Protein AF-A0A2N6BDP3-F1 (afdb_monomer_lite)

Foldseek 3Di:
DPDVVVVVVVVVLLVVLLVVLVVLLVVLLVCVVVVVPVVSLVSNVVSCVSPVVCLLVQLVSLQVSLLVCLVVVNNVVSLVSNVVSCVSPVVCLCVSLVSLLVSLLPDPPLVVSQVSLLSSCVRNNLVVSLVSVQVSVCVVQNFFDKDKDADFDKDWDDWAEAQKWKFKFKSADFDDDDDQDDDDDRRGSDDGDTDGDYDDIDTDIGGDDDHIMIMTMDIGHHD

pLDDT: mean 83.7, std 15.3, range [38.41, 98.69]

Sequence (223 aa):
MSTRIYLALLLILCAAAALCGGNLFDEAGALLKSGRYMEAGELFDEAIKVAPALNDKVAQMYMTAAREKFGEGRAELAVSLLSSAVFYDPDLSGEAGDLLLDASSKVEDETLRGRIIHRAVKWAGRDRVAKASVAWYEGRWGAAQRVTLEKQGWVALGQVGEGDVLRYISSADVKEQNGEYVRLLPESVEIPLQLSFSGDKTQLRFHIHKEPVTLYVWIFPAK

Secondary structure (DSSP, 8-state):
--SHHHHHHHHHHHHHHHHHHHHHHHHHHHHHHTT-HHHHHHHHHHHHHH-GGGHHHHHHHHHHHHHHHHHTT-HHHHHHHHHHHHHH-GGGHHHHHHHHHHHHHT---HHHHHHHHHHHHHHH-HHHHHHHHHHHHHHHH---EEEEE-SSEEEEEEEE-TT-EEEEEESS-----SSSS----TT-S-----EEP-SS-EEEEEEESSS-EEEEEEEE---

Structure (mmCIF, N/CA/C/O backbone):
data_AF-A0A2N6BDP3-F1
#
_entry.id   AF-A0A2N6BDP3-F1
#
loop_
_atom_site.group_PDB
_atom_site.id
_atom_site.type_symbol
_atom_site.label_atom_id
_atom_site.label_alt_id
_atom_site.label_comp_id
_atom_site.label_asym_id
_atom_site.label_entity_id
_atom_site.label_seq_id
_atom_site.pdbx_PDB_ins_code
_atom_site.Cartn_x
_atom_site.Cartn_y
_atom_site.Cartn_z
_atom_site.occupancy
_atom_site.B_iso_or_equiv
_atom_site.auth_seq_id
_atom_site.auth_comp_id
_atom_site.auth_asym_id
_atom_site.auth_atom_id
_atom_site.pdbx_PDB_model_num
ATOM 1 N N . MET A 1 1 ? 14.839 6.582 -57.258 1.00 59.88 1 MET A N 1
ATOM 2 C CA . MET A 1 1 ? 15.686 6.167 -56.118 1.00 59.88 1 MET A CA 1
ATOM 3 C C . MET A 1 1 ? 15.164 6.881 -54.875 1.00 59.88 1 MET A C 1
ATOM 5 O O . MET A 1 1 ? 15.601 7.991 -54.642 1.00 59.88 1 MET A O 1
ATOM 9 N N . SER A 1 2 ? 14.112 6.391 -54.191 1.00 66.94 2 SER A N 1
ATOM 10 C CA . SER A 1 2 ? 13.409 7.318 -53.268 1.00 66.94 2 SER A CA 1
ATOM 11 C C . SER A 1 2 ? 12.561 6.767 -52.115 1.00 66.94 2 SER A C 1
ATOM 13 O O . SER A 1 2 ? 12.107 7.565 -51.311 1.00 66.94 2 SER A O 1
ATOM 15 N N . THR A 1 3 ? 12.332 5.464 -51.959 1.00 73.62 3 THR A N 1
ATOM 16 C CA . THR A 1 3 ? 11.515 4.965 -50.820 1.00 73.62 3 THR A CA 1
ATOM 17 C C . THR A 1 3 ? 12.137 3.753 -50.154 1.00 73.62 3 THR A C 1
ATOM 19 O O . THR A 1 3 ? 12.246 3.712 -48.936 1.00 73.62 3 THR A O 1
ATOM 22 N N . ARG A 1 4 ? 12.663 2.809 -50.941 1.00 77.06 4 ARG A N 1
ATOM 23 C CA . ARG A 1 4 ? 13.343 1.614 -50.411 1.00 77.06 4 ARG A CA 1
ATOM 24 C C . ARG A 1 4 ? 14.619 1.931 -49.620 1.00 77.06 4 ARG A C 1
ATOM 26 O O . ARG A 1 4 ? 14.889 1.260 -48.635 1.00 77.06 4 ARG A O 1
ATOM 33 N N . ILE A 1 5 ? 15.365 2.968 -50.013 1.00 80.12 5 ILE A N 1
ATOM 34 C CA . ILE A 1 5 ? 16.584 3.400 -49.302 1.00 80.12 5 ILE A CA 1
ATOM 35 C C . ILE A 1 5 ? 16.230 4.063 -47.963 1.00 80.12 5 ILE A C 1
ATOM 37 O O . ILE A 1 5 ? 16.863 3.763 -46.959 1.00 80.12 5 ILE A O 1
ATOM 41 N N . TYR A 1 6 ? 15.181 4.893 -47.921 1.00 79.94 6 TYR A N 1
ATOM 42 C CA . TYR A 1 6 ? 14.707 5.499 -46.673 1.00 79.94 6 TYR A CA 1
ATOM 43 C C . TYR A 1 6 ? 14.146 4.457 -45.706 1.00 79.94 6 TYR A C 1
ATOM 45 O O . TYR A 1 6 ? 14.450 4.516 -44.523 1.00 79.94 6 TYR A O 1
ATOM 53 N N . LEU A 1 7 ? 13.399 3.467 -46.205 1.00 77.19 7 LEU A N 1
ATOM 54 C CA . LEU A 1 7 ? 12.916 2.347 -45.393 1.00 77.19 7 LEU A CA 1
ATOM 55 C C . LEU A 1 7 ? 14.071 1.511 -44.829 1.00 77.19 7 LEU A C 1
ATOM 57 O O . LEU A 1 7 ? 14.059 1.181 -43.649 1.00 77.19 7 LEU A O 1
ATOM 61 N N . ALA A 1 8 ? 15.088 1.212 -45.641 1.00 76.75 8 ALA A N 1
ATOM 62 C CA . ALA A 1 8 ? 16.267 0.485 -45.179 1.00 76.75 8 ALA A CA 1
ATOM 63 C C . ALA A 1 8 ? 17.062 1.278 -44.125 1.00 76.75 8 ALA A C 1
ATOM 65 O O . ALA A 1 8 ? 17.435 0.718 -43.100 1.00 76.75 8 ALA A O 1
ATOM 66 N N . LEU A 1 9 ? 17.275 2.582 -44.335 1.00 76.25 9 LEU A N 1
ATOM 67 C CA . LEU A 1 9 ? 17.952 3.448 -43.363 1.00 76.25 9 LEU A CA 1
ATOM 68 C C . LEU A 1 9 ? 17.155 3.589 -42.060 1.00 76.25 9 LEU A C 1
ATOM 70 O O . LEU A 1 9 ? 17.743 3.492 -40.987 1.00 76.25 9 LEU A O 1
ATOM 74 N N . LEU A 1 10 ? 15.831 3.754 -42.142 1.00 79.75 10 LEU A N 1
ATOM 75 C CA . LEU A 1 10 ? 14.947 3.808 -40.975 1.00 79.75 10 LEU A CA 1
ATOM 76 C C . LEU A 1 10 ? 15.023 2.506 -40.165 1.00 79.75 10 LEU A C 1
ATOM 78 O O . LEU A 1 10 ? 15.167 2.552 -38.949 1.00 79.75 10 LEU A O 1
ATOM 82 N N . LEU A 1 11 ? 14.996 1.348 -40.834 1.00 73.38 11 LEU A N 1
ATOM 83 C CA . LEU A 1 11 ? 15.116 0.043 -40.179 1.00 73.38 11 LEU A CA 1
ATOM 84 C C . LEU A 1 11 ? 16.475 -0.139 -39.487 1.00 73.38 11 LEU A C 1
ATOM 86 O O . LEU A 1 11 ? 16.519 -0.639 -38.365 1.00 73.38 11 LEU A O 1
ATOM 90 N N . ILE A 1 12 ? 17.573 0.299 -40.114 1.00 73.69 12 ILE A N 1
ATOM 91 C CA . ILE A 1 12 ? 18.918 0.240 -39.516 1.00 73.69 12 ILE A CA 1
ATOM 92 C C . ILE A 1 12 ? 19.016 1.162 -38.291 1.00 73.69 12 ILE A C 1
ATOM 94 O O . ILE A 1 12 ? 19.543 0.749 -37.259 1.00 73.69 12 ILE A O 1
ATOM 98 N N . LEU A 1 13 ? 18.473 2.382 -38.369 1.00 68.62 13 LEU A N 1
ATOM 99 C CA . LEU A 1 13 ? 18.429 3.326 -37.245 1.00 68.62 13 LEU A CA 1
ATOM 100 C C . LEU A 1 13 ? 17.593 2.787 -36.075 1.00 68.62 13 LEU A C 1
ATOM 102 O O . LEU A 1 13 ? 18.042 2.846 -34.932 1.00 68.62 13 LEU A O 1
ATOM 106 N N . CYS A 1 14 ? 16.426 2.194 -36.349 1.00 66.94 14 CYS A N 1
ATOM 107 C CA . CYS A 1 14 ? 15.609 1.537 -35.327 1.00 66.94 14 CYS A CA 1
ATOM 108 C C . CYS A 1 14 ? 16.342 0.359 -34.667 1.00 66.94 14 CYS A C 1
ATOM 110 O O . CYS A 1 14 ? 16.282 0.211 -33.448 1.00 66.94 14 CYS A O 1
ATOM 112 N N . ALA A 1 15 ? 17.061 -0.457 -35.445 1.00 67.38 15 ALA A N 1
ATOM 113 C CA . ALA A 1 15 ? 17.825 -1.585 -34.915 1.00 67.38 15 ALA A CA 1
ATOM 114 C C . ALA A 1 15 ? 19.002 -1.134 -34.032 1.00 67.38 15 ALA A C 1
ATOM 116 O O . ALA A 1 15 ? 19.224 -1.710 -32.969 1.00 67.38 15 ALA A O 1
ATOM 117 N N . ALA A 1 16 ? 19.728 -0.084 -34.431 1.00 67.25 16 ALA A N 1
ATOM 118 C CA . ALA A 1 16 ? 20.839 0.461 -33.650 1.00 67.25 16 ALA A CA 1
ATOM 119 C C . ALA A 1 16 ? 20.372 1.076 -32.319 1.00 67.25 16 ALA A C 1
ATOM 121 O O . ALA A 1 16 ? 20.995 0.842 -31.282 1.00 67.25 16 ALA A O 1
ATOM 122 N N . ALA A 1 17 ? 19.252 1.808 -32.327 1.00 69.38 17 ALA A N 1
ATOM 123 C CA . ALA A 1 17 ? 18.651 2.353 -31.110 1.00 69.38 17 ALA A CA 1
ATOM 124 C C . ALA A 1 17 ? 18.185 1.237 -30.157 1.00 69.38 17 ALA A C 1
ATOM 126 O O . ALA A 1 17 ? 18.487 1.277 -28.965 1.00 69.38 17 ALA A O 1
ATOM 127 N N . ALA A 1 18 ? 17.536 0.194 -30.686 1.00 71.19 18 ALA A N 1
ATOM 128 C CA . ALA A 1 18 ? 17.104 -0.952 -29.889 1.00 71.19 18 ALA A CA 1
ATOM 129 C C . ALA A 1 18 ? 18.281 -1.695 -29.228 1.00 71.19 18 ALA A C 1
ATOM 131 O O . ALA A 1 18 ? 18.177 -2.092 -28.069 1.00 71.19 18 ALA A O 1
ATOM 132 N N . LEU A 1 19 ? 19.408 -1.850 -29.933 1.00 76.81 19 LEU A N 1
ATOM 133 C CA . LEU A 1 19 ? 20.596 -2.524 -29.401 1.00 76.81 19 LEU A CA 1
ATOM 134 C C . LEU A 1 19 ? 21.272 -1.712 -28.283 1.00 76.81 19 LEU A C 1
ATOM 136 O O . LEU A 1 19 ? 21.662 -2.269 -27.261 1.00 76.81 19 LEU A O 1
ATOM 140 N N . CYS A 1 20 ? 21.381 -0.391 -28.464 1.00 79.94 20 CYS A N 1
ATOM 141 C CA . CYS A 1 20 ? 21.958 0.509 -27.464 1.00 79.94 20 CYS A CA 1
ATOM 142 C C . CYS A 1 20 ? 21.106 0.549 -26.184 1.00 79.94 20 CYS A C 1
ATOM 144 O O . CYS A 1 20 ? 21.631 0.368 -25.087 1.00 79.94 20 CYS A O 1
ATOM 146 N N . GLY A 1 21 ? 19.782 0.693 -26.328 1.00 85.19 21 GLY A N 1
ATOM 147 C CA . GLY A 1 21 ? 18.854 0.663 -25.195 1.00 85.19 21 GLY A CA 1
ATOM 148 C C . GLY A 1 21 ? 18.865 -0.676 -24.448 1.00 85.19 21 GLY A C 1
ATOM 149 O O . GLY A 1 21 ? 18.793 -0.688 -23.223 1.00 85.19 21 GLY A O 1
ATOM 150 N N . GLY A 1 22 ? 19.015 -1.797 -25.164 1.00 88.69 22 GLY A N 1
ATOM 151 C CA . GLY A 1 22 ? 19.119 -3.129 -24.558 1.00 88.69 22 GLY A CA 1
ATOM 152 C C . GLY A 1 22 ? 20.323 -3.280 -23.624 1.00 88.69 22 GLY A C 1
ATOM 153 O O . GLY A 1 22 ? 20.162 -3.743 -22.500 1.00 88.69 22 GLY A O 1
ATOM 154 N N . ASN A 1 23 ? 21.507 -2.820 -24.041 1.00 93.62 23 ASN A N 1
ATOM 155 C CA . ASN A 1 23 ? 22.711 -2.906 -23.206 1.00 93.62 23 ASN A CA 1
ATOM 156 C C . ASN A 1 23 ? 22.593 -2.068 -21.921 1.00 93.62 23 ASN A C 1
ATOM 158 O O . ASN A 1 23 ? 22.931 -2.555 -20.844 1.00 93.62 23 ASN A O 1
ATOM 162 N N . LEU A 1 24 ? 22.084 -0.833 -22.029 1.00 95.88 24 LEU A N 1
ATOM 163 C CA . LEU A 1 24 ? 21.859 0.042 -20.870 1.00 95.88 24 LEU A CA 1
ATOM 164 C C . LEU A 1 24 ? 20.859 -0.580 -19.885 1.00 95.88 24 LEU A C 1
ATOM 166 O O . LEU A 1 24 ? 21.061 -0.535 -18.675 1.00 95.88 24 LEU A O 1
ATOM 170 N N . PHE A 1 25 ? 19.799 -1.204 -20.406 1.00 96.88 25 PHE A N 1
ATOM 171 C CA . PHE A 1 25 ? 18.799 -1.900 -19.601 1.00 96.88 25 PHE A CA 1
ATOM 172 C C . PHE A 1 25 ? 19.384 -3.089 -18.830 1.00 96.88 25 PHE A C 1
ATOM 174 O O . PHE A 1 25 ? 19.106 -3.247 -17.640 1.00 96.88 25 PHE A O 1
ATOM 181 N N . ASP A 1 26 ? 20.208 -3.909 -19.481 1.00 97.19 26 ASP A N 1
ATOM 182 C CA . ASP A 1 26 ? 20.833 -5.065 -18.836 1.00 97.19 26 ASP A CA 1
ATOM 183 C C . ASP A 1 26 ? 21.813 -4.632 -17.729 1.00 97.19 26 ASP A C 1
ATOM 185 O O . ASP A 1 26 ? 21.821 -5.217 -16.638 1.00 97.19 26 ASP A O 1
ATOM 189 N N . GLU A 1 27 ? 22.590 -3.570 -17.965 1.00 97.50 27 GLU A N 1
ATOM 190 C CA . GLU A 1 27 ? 23.493 -2.985 -16.966 1.00 97.50 27 GLU A CA 1
ATOM 191 C C . GLU A 1 27 ? 22.724 -2.406 -15.770 1.00 97.50 27 GLU A C 1
ATOM 193 O O . GLU A 1 27 ? 23.019 -2.742 -14.617 1.00 97.50 27 GLU A O 1
ATOM 198 N N . ALA A 1 28 ? 21.678 -1.617 -16.028 1.00 97.38 28 ALA A N 1
ATOM 199 C CA . ALA A 1 28 ? 20.783 -1.094 -14.999 1.00 97.38 28 ALA A CA 1
ATOM 200 C C . ALA A 1 28 ? 20.169 -2.222 -14.155 1.00 97.38 28 ALA A C 1
ATOM 202 O O . ALA A 1 28 ? 20.119 -2.150 -12.923 1.00 97.38 28 ALA A O 1
ATOM 203 N N . GLY A 1 29 ? 19.776 -3.322 -14.800 1.00 97.69 29 GLY A N 1
ATOM 204 C CA . GLY A 1 29 ? 19.271 -4.512 -14.134 1.00 97.69 29 GLY A CA 1
ATOM 205 C C . GLY A 1 29 ? 20.277 -5.171 -13.187 1.00 97.69 29 GLY A C 1
ATOM 206 O O . GLY A 1 29 ? 19.902 -5.627 -12.101 1.00 97.69 29 GLY A O 1
ATOM 207 N N . ALA A 1 30 ? 21.558 -5.205 -13.554 1.00 97.94 30 ALA A N 1
ATOM 208 C CA . ALA A 1 30 ? 22.625 -5.702 -12.687 1.00 97.94 30 ALA A CA 1
ATOM 209 C C . ALA A 1 30 ? 22.871 -4.767 -11.487 1.00 97.94 30 ALA A C 1
ATOM 211 O O . ALA A 1 30 ? 23.029 -5.232 -10.351 1.00 97.94 30 ALA A O 1
ATOM 212 N N . LEU A 1 31 ? 22.835 -3.449 -11.705 1.00 98.12 31 LEU A N 1
ATOM 213 C CA . LEU A 1 31 ? 22.921 -2.454 -10.632 1.00 98.12 31 LEU A CA 1
ATOM 214 C C . LEU A 1 31 ? 21.755 -2.584 -9.647 1.00 98.12 31 LEU A C 1
ATOM 216 O O . LEU A 1 31 ? 21.978 -2.608 -8.435 1.00 98.12 31 LEU A O 1
ATOM 220 N N . LEU A 1 32 ? 20.532 -2.771 -10.150 1.00 98.06 32 LEU A N 1
ATOM 221 C CA . LEU A 1 32 ? 19.342 -2.972 -9.326 1.00 98.06 32 LEU A CA 1
ATOM 222 C C . LEU A 1 32 ? 19.510 -4.180 -8.393 1.00 98.06 32 LEU A C 1
ATOM 224 O O . LEU A 1 32 ? 19.312 -4.065 -7.182 1.00 98.06 32 LEU A O 1
ATOM 228 N N . LYS A 1 33 ? 19.949 -5.321 -8.937 1.00 96.31 33 LYS A N 1
ATOM 229 C CA . LYS A 1 33 ? 20.176 -6.561 -8.174 1.00 96.31 33 LYS A CA 1
ATOM 230 C C . LYS A 1 33 ? 21.299 -6.438 -7.144 1.00 96.31 33 LYS A C 1
ATOM 232 O O . LYS A 1 33 ? 21.222 -7.049 -6.082 1.00 96.31 33 LYS A O 1
ATOM 237 N N . SER A 1 34 ? 22.324 -5.635 -7.431 1.00 96.56 34 SER A N 1
ATOM 238 C CA . SER A 1 34 ? 23.418 -5.353 -6.488 1.00 96.56 34 SER A CA 1
ATOM 239 C C . SER A 1 34 ? 23.071 -4.288 -5.436 1.00 96.56 34 SER A C 1
ATOM 241 O O . SER A 1 34 ? 23.874 -4.016 -4.546 1.00 96.56 34 SER A O 1
ATOM 243 N N . GLY A 1 35 ? 21.868 -3.708 -5.494 1.00 96.12 35 GLY A N 1
ATOM 244 C CA . GLY A 1 35 ? 21.380 -2.725 -4.527 1.00 96.12 35 GLY A CA 1
ATOM 245 C C . GLY A 1 35 ? 21.807 -1.283 -4.805 1.00 96.12 35 GLY A C 1
ATOM 246 O O . GLY A 1 35 ? 21.594 -0.411 -3.961 1.00 96.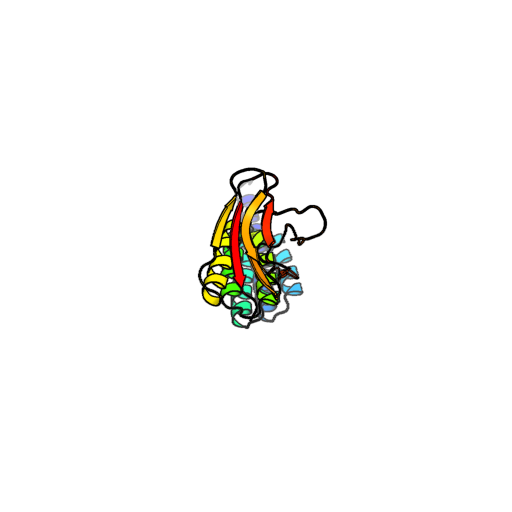12 35 GLY A O 1
ATOM 247 N N . ARG A 1 36 ? 22.379 -1.005 -5.981 1.00 97.81 36 ARG A N 1
ATOM 248 C CA . ARG A 1 36 ? 22.759 0.342 -6.438 1.00 97.81 36 ARG A CA 1
ATOM 249 C C . ARG A 1 36 ? 21.559 1.032 -7.097 1.00 97.81 36 ARG A C 1
ATOM 251 O O . ARG A 1 36 ? 21.561 1.309 -8.289 1.00 97.81 36 ARG A O 1
ATOM 258 N N . TYR A 1 37 ? 20.502 1.267 -6.314 1.00 96.75 37 TYR A N 1
ATOM 259 C CA . TYR A 1 37 ? 19.176 1.659 -6.825 1.00 96.75 37 TYR A CA 1
ATOM 260 C C . TYR A 1 37 ? 19.139 3.002 -7.564 1.00 96.75 37 TYR A C 1
ATOM 262 O O . TYR A 1 37 ? 18.406 3.121 -8.541 1.00 96.75 37 TYR A O 1
ATOM 270 N N . MET A 1 38 ? 19.910 3.994 -7.104 1.00 96.88 38 MET A N 1
ATOM 271 C CA . MET A 1 38 ? 19.973 5.315 -7.744 1.00 96.88 38 MET A CA 1
ATOM 272 C C . MET A 1 38 ? 20.586 5.218 -9.141 1.00 96.88 38 MET A C 1
ATOM 274 O O . MET A 1 38 ? 19.971 5.634 -10.114 1.00 96.88 38 MET A O 1
ATOM 278 N N . GLU A 1 39 ? 21.753 4.583 -9.236 1.00 97.62 39 GLU A N 1
ATOM 279 C CA . GLU A 1 39 ? 22.469 4.403 -10.503 1.00 97.62 39 GLU A CA 1
ATOM 280 C C . GLU A 1 39 ? 21.690 3.513 -11.478 1.00 97.62 39 GLU A C 1
ATOM 282 O O . GLU A 1 39 ? 21.657 3.774 -12.677 1.00 97.62 39 GLU A O 1
ATOM 287 N N . ALA A 1 40 ? 21.003 2.486 -10.962 1.00 98.19 40 ALA A N 1
ATOM 288 C CA . ALA A 1 40 ? 20.087 1.683 -11.763 1.00 98.19 40 ALA A CA 1
ATOM 289 C C . ALA A 1 40 ? 18.968 2.541 -12.376 1.00 98.19 40 ALA A C 1
ATOM 291 O O . ALA A 1 40 ? 18.675 2.391 -13.557 1.00 98.19 40 ALA A O 1
ATOM 292 N N . GLY A 1 41 ? 18.370 3.450 -11.597 1.00 97.81 41 GLY A N 1
ATOM 293 C CA . GLY A 1 41 ? 17.327 4.359 -12.080 1.00 97.81 41 GLY A CA 1
ATOM 294 C C . GLY A 1 41 ? 17.825 5.297 -13.179 1.00 97.81 41 GLY A C 1
ATOM 295 O O . GLY A 1 41 ? 17.175 5.426 -14.212 1.00 97.81 41 GLY A O 1
ATOM 296 N N . GLU A 1 42 ? 19.012 5.882 -13.003 1.00 97.81 42 GLU A N 1
ATOM 297 C CA . GLU A 1 42 ? 19.634 6.751 -14.011 1.00 97.81 42 GLU A CA 1
ATOM 298 C C . GLU A 1 42 ? 19.869 6.009 -15.337 1.00 97.81 42 GLU A C 1
ATOM 300 O O . GLU A 1 42 ? 19.481 6.503 -16.398 1.00 97.81 42 GLU A O 1
ATOM 305 N N . LEU A 1 43 ? 20.423 4.791 -15.289 1.00 97.56 43 LEU A N 1
ATOM 306 C CA . LEU A 1 43 ? 20.630 3.985 -16.497 1.00 97.56 43 LEU A CA 1
ATOM 307 C C . LEU A 1 43 ? 19.319 3.490 -17.116 1.00 97.56 43 LEU A C 1
ATOM 309 O O . LEU A 1 43 ? 19.220 3.420 -18.341 1.00 97.56 43 LEU A O 1
ATOM 313 N N . PHE A 1 44 ? 18.297 3.174 -16.316 1.00 98.12 44 PHE A N 1
ATOM 314 C CA . PHE A 1 44 ? 16.975 2.851 -16.851 1.00 98.12 44 PHE A CA 1
ATOM 315 C C . PHE A 1 44 ? 16.361 4.040 -17.592 1.00 98.12 44 PHE A C 1
ATOM 317 O O . PHE A 1 44 ? 15.843 3.859 -18.695 1.00 98.12 44 PHE A O 1
ATOM 324 N N . ASP A 1 45 ? 16.468 5.253 -17.050 1.00 97.81 45 ASP A N 1
ATOM 325 C CA . ASP A 1 45 ? 15.995 6.466 -17.719 1.00 97.81 45 ASP A CA 1
ATOM 326 C C . ASP A 1 45 ? 16.733 6.698 -19.046 1.00 97.81 45 ASP A C 1
ATOM 328 O O . ASP A 1 45 ? 16.120 7.075 -20.048 1.00 97.81 45 ASP A O 1
ATOM 332 N N . GLU A 1 46 ? 18.044 6.455 -19.093 1.00 96.69 46 GLU A N 1
ATOM 333 C CA . GLU A 1 46 ? 18.823 6.513 -20.334 1.00 96.69 46 GLU A CA 1
ATOM 334 C C . GLU A 1 46 ? 18.414 5.432 -21.339 1.00 96.69 46 GLU A C 1
ATOM 336 O O . GLU A 1 46 ? 18.211 5.737 -22.519 1.00 96.69 46 GLU A O 1
ATOM 341 N N . ALA A 1 47 ? 18.209 4.195 -20.884 1.00 95.31 47 ALA A N 1
ATOM 342 C CA . ALA A 1 47 ? 17.730 3.102 -21.721 1.00 95.31 47 ALA A CA 1
ATOM 343 C C . ALA A 1 47 ? 16.363 3.433 -22.344 1.00 95.31 47 ALA A C 1
ATOM 345 O O . ALA A 1 47 ? 16.172 3.253 -23.549 1.00 95.31 47 ALA A O 1
ATOM 346 N N . ILE A 1 48 ? 15.434 3.981 -21.554 1.00 96.06 48 ILE A N 1
ATOM 347 C CA . ILE A 1 48 ? 14.087 4.369 -21.996 1.00 96.06 48 ILE A CA 1
ATOM 348 C C . ILE A 1 48 ? 14.140 5.535 -22.990 1.00 96.06 48 ILE A C 1
ATOM 350 O O . ILE A 1 48 ? 13.392 5.524 -23.968 1.00 96.06 48 ILE A O 1
ATOM 354 N N . LYS A 1 49 ? 15.040 6.514 -22.814 1.00 94.69 49 LYS A N 1
ATOM 355 C CA . LYS A 1 49 ? 15.211 7.617 -23.785 1.00 94.69 49 LYS A CA 1
ATOM 356 C C . LYS A 1 49 ? 15.541 7.104 -25.188 1.00 94.69 49 LYS A C 1
ATOM 358 O O . LYS A 1 49 ? 15.076 7.682 -26.168 1.00 94.69 49 LYS A O 1
ATOM 363 N N . VAL A 1 50 ? 16.343 6.043 -25.288 1.00 93.62 50 VAL A N 1
ATOM 364 C CA . VAL A 1 50 ? 16.759 5.460 -26.574 1.00 93.62 50 VAL A CA 1
ATOM 365 C C . VAL A 1 50 ? 15.759 4.410 -27.072 1.00 93.62 50 VAL A C 1
ATOM 367 O O . VAL A 1 50 ? 15.522 4.303 -28.276 1.00 93.62 50 VAL A O 1
ATOM 370 N N . ALA A 1 51 ? 15.142 3.658 -26.161 1.00 92.88 51 ALA A N 1
ATOM 371 C CA . ALA A 1 51 ? 14.172 2.613 -26.463 1.00 92.88 51 ALA A CA 1
ATOM 372 C C . ALA A 1 51 ? 12.959 2.684 -25.508 1.00 92.88 51 ALA A C 1
ATOM 374 O O . ALA A 1 51 ? 12.875 1.913 -24.550 1.00 92.88 51 ALA A O 1
ATOM 375 N N . PRO A 1 52 ? 11.961 3.546 -25.796 1.00 92.81 52 PRO A N 1
ATOM 376 C CA . PRO A 1 52 ? 10.814 3.769 -24.905 1.00 92.81 52 PRO A CA 1
ATOM 377 C C . PRO A 1 52 ? 9.981 2.520 -24.594 1.00 92.81 52 PRO A C 1
ATOM 379 O O . PRO A 1 52 ? 9.375 2.426 -23.534 1.00 92.81 52 PRO A O 1
ATOM 382 N N . ALA A 1 53 ? 9.994 1.522 -25.484 1.00 92.62 53 ALA A N 1
ATOM 383 C CA . ALA A 1 53 ? 9.320 0.237 -25.278 1.00 92.62 53 ALA A CA 1
ATOM 384 C C . ALA A 1 53 ? 9.889 -0.592 -24.103 1.00 92.62 53 ALA A C 1
ATOM 386 O O . ALA A 1 53 ? 9.360 -1.656 -23.786 1.00 92.62 53 ALA A O 1
ATOM 387 N N . LEU A 1 54 ? 10.985 -0.151 -23.479 1.00 94.25 54 LEU A N 1
ATOM 388 C CA . LEU A 1 54 ? 11.555 -0.780 -22.287 1.00 94.25 54 LEU A CA 1
ATOM 389 C C . LEU A 1 54 ? 10.855 -0.363 -20.991 1.00 94.25 54 LEU A C 1
ATOM 391 O O . LEU A 1 54 ? 11.056 -1.029 -19.980 1.00 94.25 54 LEU A O 1
ATOM 395 N N . ASN A 1 55 ? 10.035 0.686 -21.014 1.00 95.75 55 ASN A N 1
ATOM 396 C CA . ASN A 1 55 ? 9.398 1.265 -19.835 1.00 95.75 55 ASN A CA 1
ATOM 397 C C . ASN A 1 55 ? 8.667 0.220 -18.964 1.00 95.75 55 ASN A C 1
ATOM 399 O O . ASN A 1 55 ? 8.975 0.070 -17.783 1.00 95.75 55 ASN A O 1
ATOM 403 N N . ASP A 1 56 ? 7.808 -0.601 -19.570 1.00 96.31 56 ASP A N 1
ATOM 404 C CA . ASP A 1 56 ? 7.055 -1.641 -18.855 1.00 96.31 56 ASP A CA 1
ATOM 405 C C . ASP A 1 56 ? 7.988 -2.716 -18.273 1.00 96.31 56 ASP A C 1
ATOM 407 O O . ASP A 1 56 ? 7.779 -3.226 -17.172 1.00 96.31 56 ASP A O 1
ATOM 411 N N . LYS A 1 57 ? 9.079 -3.044 -18.979 1.00 97.31 57 LYS A N 1
ATOM 412 C CA . LYS A 1 57 ? 10.077 -4.003 -18.481 1.00 97.31 57 LYS A CA 1
ATOM 413 C C . LYS A 1 57 ? 10.806 -3.457 -17.260 1.00 97.31 57 LYS A C 1
ATOM 415 O O . LYS A 1 57 ? 11.021 -4.206 -16.310 1.00 97.31 57 LYS A O 1
ATOM 420 N N . VAL A 1 58 ? 11.165 -2.172 -17.267 1.00 98.12 58 VAL A N 1
ATOM 421 C CA . VAL A 1 58 ? 11.779 -1.497 -16.115 1.00 98.12 58 VAL A CA 1
ATOM 422 C C . VAL A 1 58 ? 10.836 -1.554 -14.917 1.00 98.12 58 VAL A C 1
ATOM 424 O O . VAL A 1 58 ? 11.246 -1.967 -13.829 1.00 98.12 58 VAL A O 1
ATOM 427 N N . ALA A 1 59 ? 9.556 -1.237 -15.121 1.00 98.25 59 ALA A N 1
ATOM 428 C CA . ALA A 1 59 ? 8.547 -1.309 -14.072 1.00 98.25 59 ALA A CA 1
ATOM 429 C C . ALA A 1 59 ? 8.454 -2.717 -13.451 1.00 98.25 59 ALA A C 1
ATOM 431 O O . ALA A 1 59 ? 8.506 -2.874 -12.228 1.00 98.25 59 ALA A O 1
ATOM 432 N N . GLN A 1 60 ? 8.428 -3.761 -14.285 1.00 98.12 60 GLN A N 1
ATOM 433 C CA . GLN A 1 60 ? 8.400 -5.159 -13.839 1.00 98.12 60 GLN A CA 1
ATOM 434 C C . GLN A 1 60 ? 9.669 -5.588 -13.084 1.00 98.12 60 GLN A C 1
ATOM 436 O O . GLN A 1 60 ? 9.597 -6.390 -12.144 1.00 98.12 60 GLN A O 1
ATOM 441 N N . MET A 1 61 ? 10.837 -5.045 -13.438 1.00 98.12 61 MET A N 1
ATOM 442 C CA . MET A 1 61 ? 12.068 -5.282 -12.679 1.00 98.12 61 MET A CA 1
ATOM 443 C C . MET A 1 61 ? 11.981 -4.696 -11.269 1.00 98.12 61 MET A C 1
ATOM 445 O O . MET A 1 61 ? 12.313 -5.387 -10.303 1.00 98.12 61 MET A O 1
ATOM 449 N N . TYR A 1 62 ? 11.476 -3.468 -11.132 1.00 98.69 62 TYR A N 1
ATOM 450 C CA . TYR A 1 62 ? 11.239 -2.856 -9.825 1.00 98.69 62 TYR A CA 1
ATOM 451 C C . TYR A 1 62 ? 10.187 -3.616 -9.005 1.00 98.69 62 TYR A C 1
ATOM 453 O O . TYR A 1 62 ? 10.405 -3.826 -7.810 1.00 98.69 62 TYR A O 1
ATOM 461 N N . MET A 1 63 ? 9.105 -4.109 -9.625 1.00 98.31 63 MET A N 1
ATOM 462 C CA . MET A 1 63 ? 8.120 -4.976 -8.953 1.00 98.31 63 MET A CA 1
ATOM 463 C C . MET A 1 63 ? 8.760 -6.253 -8.410 1.00 98.31 63 MET A C 1
ATOM 465 O O . MET A 1 63 ? 8.538 -6.632 -7.258 1.00 98.31 63 MET A O 1
ATOM 469 N N . THR A 1 64 ? 9.579 -6.915 -9.227 1.00 98.12 64 THR A N 1
ATOM 470 C CA . THR A 1 64 ? 10.267 -8.152 -8.839 1.00 98.12 64 THR A CA 1
ATOM 471 C C . THR A 1 64 ? 11.217 -7.899 -7.673 1.00 98.12 64 THR A C 1
ATOM 473 O O . THR A 1 64 ? 11.131 -8.582 -6.653 1.00 98.12 64 THR A O 1
ATOM 476 N N . ALA A 1 65 ? 12.042 -6.854 -7.767 1.00 98.06 65 ALA A N 1
ATOM 477 C CA . ALA A 1 65 ? 12.943 -6.460 -6.690 1.00 98.06 65 ALA A CA 1
ATOM 478 C C . ALA A 1 65 ? 12.174 -6.112 -5.403 1.00 98.06 65 ALA A C 1
ATOM 480 O O . ALA A 1 65 ? 12.576 -6.519 -4.316 1.00 98.06 65 ALA A O 1
ATOM 481 N N . ALA A 1 66 ? 11.040 -5.410 -5.495 1.00 98.00 66 ALA A N 1
ATOM 482 C CA . ALA A 1 66 ? 10.219 -5.088 -4.330 1.00 98.00 66 ALA A CA 1
ATOM 483 C C . ALA A 1 66 ? 9.714 -6.345 -3.604 1.00 98.00 66 ALA A C 1
ATOM 485 O O . ALA A 1 66 ? 9.813 -6.425 -2.378 1.00 98.00 66 ALA A O 1
ATOM 486 N N . ARG A 1 67 ? 9.223 -7.350 -4.343 1.00 97.38 67 ARG A N 1
ATOM 487 C CA . ARG A 1 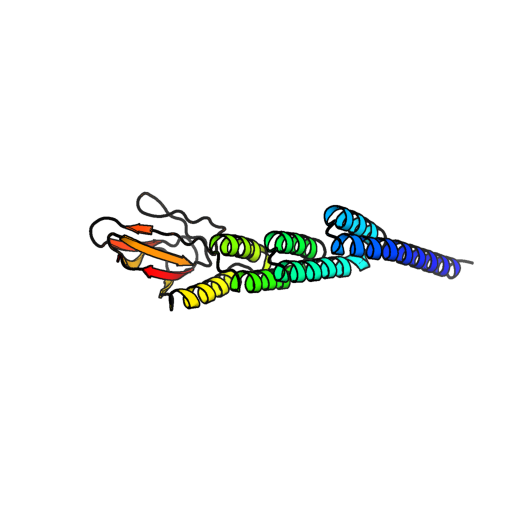67 ? 8.787 -8.636 -3.767 1.00 97.38 67 ARG A CA 1
ATOM 488 C C . ARG A 1 67 ? 9.924 -9.346 -3.038 1.00 97.38 67 ARG A C 1
ATOM 490 O O . ARG A 1 67 ? 9.728 -9.811 -1.917 1.00 97.38 67 ARG A O 1
ATOM 497 N N . GLU A 1 68 ? 11.112 -9.383 -3.638 1.00 96.81 68 GLU A N 1
ATOM 498 C CA . GLU A 1 68 ? 12.309 -9.943 -2.999 1.00 96.81 68 GLU A CA 1
ATOM 499 C C . GLU A 1 68 ? 12.628 -9.209 -1.689 1.00 96.81 68 GLU A C 1
ATOM 501 O O . GLU A 1 68 ? 12.837 -9.842 -0.654 1.00 96.81 68 GLU A O 1
ATOM 506 N N . LYS A 1 69 ? 12.576 -7.870 -1.687 1.00 96.81 69 LYS A N 1
ATOM 507 C CA . LYS A 1 69 ? 12.844 -7.067 -0.483 1.00 96.81 69 LYS A CA 1
ATOM 508 C C . LYS A 1 69 ? 11.790 -7.222 0.606 1.00 96.81 69 LYS A C 1
ATOM 510 O O . LYS A 1 69 ? 12.159 -7.171 1.778 1.00 96.81 69 LYS A O 1
ATOM 515 N N . PHE A 1 70 ? 10.529 -7.493 0.274 1.00 94.94 70 PHE A N 1
ATOM 516 C CA . PHE A 1 70 ? 9.560 -7.931 1.283 1.00 94.94 70 PHE A CA 1
ATOM 517 C C . PHE A 1 70 ? 9.926 -9.291 1.882 1.00 94.94 70 PHE A C 1
ATOM 519 O O . PHE A 1 70 ? 9.875 -9.433 3.102 1.00 94.94 70 PHE A O 1
ATOM 526 N N . GLY A 1 71 ? 10.352 -10.256 1.060 1.00 92.94 71 GLY A N 1
ATOM 527 C CA . GLY A 1 71 ? 10.831 -11.562 1.531 1.00 92.94 71 GLY A CA 1
ATOM 528 C C . GLY A 1 71 ? 12.051 -11.472 2.457 1.00 92.94 71 GLY A C 1
ATOM 529 O O . GLY A 1 71 ? 12.177 -12.259 3.389 1.00 92.94 71 GLY A O 1
ATOM 530 N N . GLU A 1 72 ? 12.907 -10.468 2.257 1.00 94.44 72 GLU A N 1
ATOM 531 C CA . GLU A 1 72 ? 14.051 -10.145 3.127 1.00 94.44 72 GLU A CA 1
ATOM 532 C C . GLU A 1 72 ? 13.664 -9.354 4.398 1.00 94.44 72 GLU A C 1
ATOM 534 O O . GLU A 1 72 ? 14.538 -8.991 5.185 1.00 94.44 72 GLU A O 1
ATOM 539 N N . GLY A 1 73 ? 12.385 -9.011 4.594 1.00 91.75 73 GLY A N 1
ATOM 540 C CA . GLY A 1 73 ? 11.927 -8.165 5.705 1.00 91.75 73 GLY A CA 1
ATOM 541 C C . GLY A 1 73 ? 12.275 -6.676 5.555 1.00 91.75 73 GLY A C 1
ATOM 542 O O . GLY A 1 73 ? 12.088 -5.886 6.481 1.00 91.75 73 GLY A O 1
ATOM 543 N N . ARG A 1 74 ? 12.756 -6.243 4.385 1.00 94.19 74 ARG A N 1
ATOM 544 C CA . ARG A 1 74 ? 13.156 -4.858 4.086 1.00 94.19 74 ARG A CA 1
ATOM 545 C C . ARG A 1 74 ? 11.982 -4.048 3.528 1.00 94.19 74 ARG A C 1
ATOM 547 O O . ARG A 1 74 ? 12.051 -3.513 2.422 1.00 94.19 74 ARG A O 1
ATOM 554 N N . ALA A 1 75 ? 10.910 -3.943 4.310 1.00 92.88 75 ALA A N 1
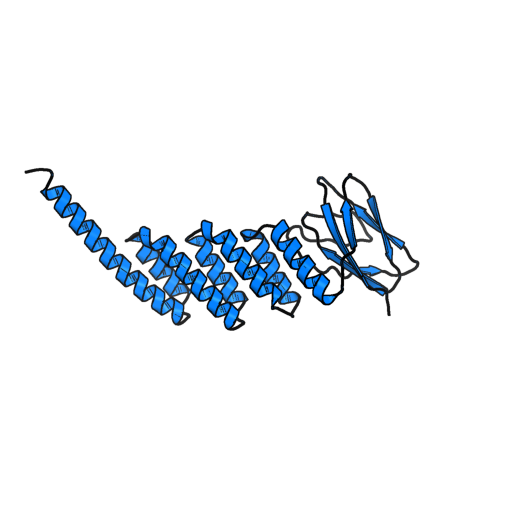ATOM 555 C CA . ALA A 1 75 ? 9.632 -3.379 3.868 1.00 92.88 75 ALA A CA 1
ATOM 556 C C . ALA A 1 75 ? 9.723 -1.935 3.330 1.00 92.88 75 ALA A C 1
ATOM 558 O O . ALA A 1 75 ? 9.178 -1.645 2.271 1.00 92.88 75 ALA A O 1
ATOM 559 N N . GLU A 1 76 ? 10.447 -1.036 4.003 1.00 92.56 76 GLU A N 1
ATOM 560 C CA . GLU A 1 76 ? 10.574 0.373 3.573 1.00 92.56 76 GLU A CA 1
ATOM 561 C C . GLU A 1 76 ? 11.266 0.513 2.206 1.00 92.56 76 GLU A C 1
ATOM 563 O O . GLU A 1 76 ? 10.889 1.331 1.360 1.00 92.56 76 GLU A O 1
ATOM 568 N N . LEU A 1 77 ? 12.274 -0.326 1.959 1.00 95.56 77 LEU A N 1
ATOM 569 C CA . LEU A 1 77 ? 12.938 -0.372 0.664 1.00 95.56 77 LEU A CA 1
ATOM 570 C C . LEU A 1 77 ? 12.003 -0.945 -0.404 1.00 95.56 77 LEU A C 1
ATOM 572 O O . LEU A 1 77 ? 11.923 -0.390 -1.495 1.00 95.56 77 LEU A O 1
ATOM 576 N N . ALA A 1 78 ? 11.266 -2.011 -0.087 1.00 96.88 78 ALA A N 1
ATOM 577 C CA . ALA A 1 78 ? 10.287 -2.587 -1.001 1.00 96.88 78 ALA A CA 1
ATOM 578 C C . ALA A 1 78 ? 9.213 -1.563 -1.414 1.00 96.88 78 ALA A C 1
ATOM 580 O O . ALA A 1 78 ? 8.930 -1.424 -2.599 1.00 96.88 78 ALA A O 1
ATOM 581 N N . VAL A 1 79 ? 8.691 -0.767 -0.473 1.00 96.12 79 VAL A N 1
ATOM 582 C CA . VAL A 1 79 ? 7.767 0.356 -0.748 1.00 96.12 79 VAL A CA 1
ATOM 583 C C . VAL A 1 79 ? 8.380 1.370 -1.722 1.00 96.12 79 VAL A C 1
ATOM 585 O O . VAL A 1 79 ? 7.699 1.877 -2.617 1.00 96.12 79 VAL A O 1
ATOM 588 N N . SER A 1 80 ? 9.667 1.677 -1.554 1.00 96.44 80 SER A N 1
ATOM 589 C CA . SER A 1 80 ? 10.376 2.619 -2.427 1.00 96.44 80 SER A CA 1
ATOM 590 C C . SER A 1 80 ? 10.515 2.057 -3.845 1.00 96.44 80 SER A C 1
ATOM 592 O O . SER A 1 80 ? 10.224 2.758 -4.809 1.00 96.44 80 SER A O 1
ATOM 594 N N . LEU A 1 81 ? 10.849 0.769 -3.974 1.00 98.25 81 LEU A N 1
ATOM 595 C CA . LEU A 1 81 ? 10.918 0.066 -5.259 1.00 98.25 81 LEU A CA 1
ATOM 596 C C . LEU A 1 81 ? 9.546 -0.019 -5.944 1.00 98.25 81 LEU A C 1
ATOM 598 O O . LEU A 1 81 ? 9.456 0.228 -7.142 1.00 98.25 81 LEU A O 1
ATOM 602 N N . LEU A 1 82 ? 8.464 -0.274 -5.200 1.00 98.38 82 LEU A N 1
ATOM 603 C CA . LEU A 1 82 ? 7.101 -0.209 -5.745 1.00 98.38 82 LEU A CA 1
ATOM 604 C C . LEU A 1 82 ? 6.752 1.192 -6.258 1.00 98.38 82 LEU A C 1
ATOM 606 O O . LEU A 1 82 ? 6.077 1.325 -7.273 1.00 98.38 82 LEU A O 1
ATOM 610 N N . SER A 1 83 ? 7.235 2.243 -5.590 1.00 97.69 83 SER A N 1
ATOM 611 C CA . SER A 1 83 ? 7.020 3.617 -6.057 1.00 97.69 83 SER A CA 1
ATOM 612 C C . SER A 1 83 ? 7.702 3.861 -7.401 1.00 97.69 83 SER A C 1
ATOM 614 O O . SER A 1 83 ? 7.099 4.489 -8.267 1.00 97.69 83 SER A O 1
ATOM 616 N N . SER A 1 84 ? 8.914 3.332 -7.591 1.00 98.06 84 SER A N 1
ATOM 617 C CA . SER A 1 84 ? 9.603 3.351 -8.885 1.00 98.06 84 SER A CA 1
ATOM 618 C C . SER A 1 84 ? 8.859 2.526 -9.937 1.00 98.06 84 SER A C 1
ATOM 620 O O . SER A 1 84 ? 8.673 3.005 -11.048 1.00 98.06 84 SER A O 1
ATOM 622 N N . ALA A 1 85 ? 8.359 1.335 -9.595 1.00 98.31 85 ALA A N 1
ATOM 623 C CA . ALA A 1 85 ? 7.569 0.525 -10.523 1.00 98.31 85 ALA A CA 1
ATOM 624 C C . ALA A 1 85 ? 6.332 1.276 -11.040 1.00 98.31 85 ALA A C 1
ATOM 626 O O . ALA A 1 85 ? 6.151 1.392 -12.246 1.00 98.31 85 ALA A O 1
ATOM 627 N N . VAL A 1 86 ? 5.535 1.850 -10.131 1.00 98.06 86 VAL A N 1
ATOM 628 C CA . VAL A 1 86 ? 4.321 2.617 -10.470 1.00 98.06 86 VAL A CA 1
ATOM 629 C C . VAL A 1 86 ? 4.646 3.926 -11.19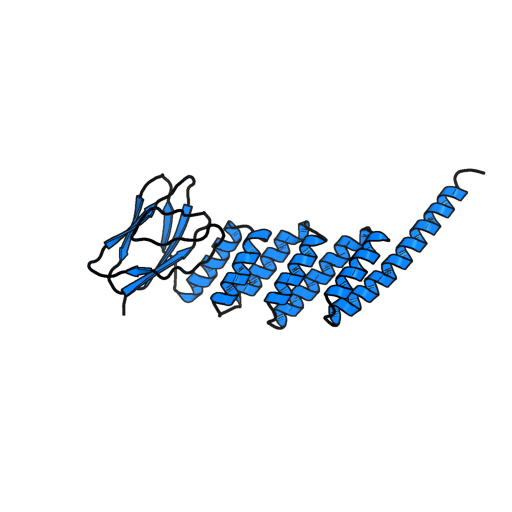7 1.00 98.06 86 VAL A C 1
ATOM 631 O O . VAL A 1 86 ? 3.813 4.447 -11.932 1.00 98.06 86 VAL A O 1
ATOM 634 N N . PHE A 1 87 ? 5.839 4.489 -10.986 1.00 97.06 87 PHE A N 1
ATOM 635 C CA . PHE A 1 87 ? 6.293 5.662 -11.731 1.00 97.06 87 PHE A CA 1
ATOM 636 C C . PHE A 1 87 ? 6.492 5.345 -13.215 1.00 97.06 87 PHE A C 1
ATOM 638 O O . PHE A 1 87 ? 6.029 6.115 -14.054 1.00 97.06 87 PHE A O 1
ATOM 645 N N . TYR A 1 88 ? 7.146 4.223 -13.529 1.00 96.50 88 TYR A N 1
ATOM 646 C CA . TYR A 1 88 ? 7.332 3.797 -14.915 1.00 96.50 88 TYR A CA 1
ATOM 647 C C . TYR A 1 88 ? 6.022 3.274 -15.512 1.00 96.50 88 TYR A C 1
ATOM 649 O O . TYR A 1 88 ? 5.646 3.702 -16.596 1.00 96.50 88 TYR A O 1
ATOM 657 N N . ASP A 1 89 ? 5.282 2.426 -14.799 1.00 97.56 89 ASP A N 1
ATOM 658 C CA . ASP A 1 89 ? 4.004 1.877 -15.264 1.00 97.56 89 ASP A CA 1
ATOM 659 C C . ASP A 1 89 ? 2.885 2.102 -14.224 1.00 97.56 89 ASP A C 1
ATOM 661 O O . ASP A 1 89 ? 2.744 1.330 -13.266 1.00 97.56 89 ASP A O 1
ATOM 665 N N . PRO A 1 90 ? 2.069 3.162 -14.392 1.00 96.75 90 PRO A N 1
ATOM 666 C CA . PRO A 1 90 ? 0.955 3.461 -13.495 1.00 96.75 90 PRO A CA 1
ATOM 667 C C . PRO A 1 90 ? -0.116 2.365 -13.406 1.00 96.75 90 PRO A C 1
ATOM 669 O O . PRO A 1 90 ? -0.819 2.297 -12.387 1.00 96.75 90 PRO A O 1
ATOM 672 N N . ASP A 1 91 ? -0.233 1.490 -14.410 1.00 97.19 91 ASP A N 1
ATOM 673 C CA . ASP A 1 91 ? -1.217 0.402 -14.413 1.00 97.19 91 ASP A CA 1
ATOM 674 C C . ASP A 1 91 ? -0.876 -0.663 -13.355 1.00 97.19 91 ASP A C 1
ATOM 676 O O . ASP A 1 91 ? -1.762 -1.359 -12.851 1.00 97.19 91 ASP A O 1
ATOM 680 N N . LEU A 1 92 ? 0.381 -0.708 -12.895 1.00 97.50 92 LEU A N 1
ATOM 681 C CA . LEU A 1 92 ? 0.826 -1.561 -11.788 1.00 97.50 92 LEU A CA 1
ATOM 682 C C . LEU A 1 92 ? 0.417 -1.045 -10.406 1.00 97.50 92 LEU A C 1
ATOM 684 O O . LEU A 1 92 ? 0.670 -1.720 -9.409 1.00 97.50 92 LEU A O 1
ATOM 688 N N . SER A 1 93 ? -0.228 0.120 -10.303 1.00 97.06 93 SER A N 1
ATOM 689 C CA . SER A 1 93 ? -0.682 0.668 -9.018 1.00 97.06 93 SER A CA 1
ATOM 690 C C . SER A 1 93 ? -1.560 -0.320 -8.244 1.00 97.06 93 SER A C 1
ATOM 692 O O . SER A 1 93 ? -1.285 -0.596 -7.078 1.00 97.06 93 SER A O 1
ATOM 694 N N . GLY A 1 94 ? -2.553 -0.938 -8.884 1.00 96.75 94 GLY A N 1
ATOM 695 C CA . GLY A 1 94 ? -3.411 -1.924 -8.220 1.00 96.75 94 GLY A CA 1
ATOM 696 C C . GLY A 1 94 ? -2.619 -3.093 -7.622 1.00 96.75 94 GLY A C 1
ATOM 697 O O . GLY A 1 94 ? -2.845 -3.458 -6.467 1.00 96.75 94 GLY A O 1
ATOM 698 N N . GLU A 1 95 ? -1.652 -3.616 -8.379 1.00 97.50 95 GLU A N 1
ATOM 699 C CA . GLU A 1 95 ? -0.795 -4.733 -7.974 1.00 97.50 95 GLU A CA 1
ATOM 700 C C . GLU A 1 95 ? 0.198 -4.340 -6.869 1.00 97.50 95 GLU A C 1
ATOM 702 O O . GLU A 1 95 ? 0.374 -5.069 -5.893 1.00 97.50 95 GLU A O 1
ATOM 707 N N . ALA A 1 96 ? 0.815 -3.161 -6.971 1.00 98.00 96 ALA A N 1
ATOM 708 C CA . ALA A 1 96 ? 1.673 -2.608 -5.929 1.00 98.00 96 ALA A CA 1
ATOM 709 C C . ALA A 1 96 ? 0.894 -2.405 -4.620 1.00 98.00 96 ALA A C 1
ATOM 711 O O . ALA A 1 96 ? 1.393 -2.713 -3.536 1.00 98.00 96 ALA A O 1
ATOM 712 N N . GLY A 1 97 ? -0.352 -1.937 -4.721 1.00 97.38 97 GLY A N 1
ATOM 713 C CA . GLY A 1 97 ? -1.286 -1.869 -3.606 1.00 97.38 97 GLY A CA 1
ATOM 714 C C . GLY A 1 97 ? -1.521 -3.237 -2.965 1.00 97.38 97 GLY A C 1
ATOM 715 O O . GLY A 1 97 ? -1.440 -3.354 -1.745 1.00 97.38 97 GLY A O 1
ATOM 716 N N . ASP A 1 98 ? -1.739 -4.280 -3.765 1.00 96.38 98 ASP A N 1
ATOM 717 C CA . ASP A 1 98 ? -1.942 -5.645 -3.265 1.00 96.38 98 ASP A CA 1
ATOM 718 C C . ASP A 1 98 ? -0.712 -6.232 -2.581 1.00 96.38 98 ASP A C 1
ATOM 720 O O . ASP A 1 98 ? -0.840 -6.846 -1.522 1.00 96.38 98 ASP A O 1
ATOM 724 N N . LEU A 1 99 ? 0.482 -5.983 -3.119 1.00 97.06 99 LEU A N 1
ATOM 725 C CA . LEU A 1 99 ? 1.728 -6.386 -2.468 1.00 97.06 99 LEU A CA 1
ATOM 726 C C . LEU A 1 99 ? 1.909 -5.704 -1.110 1.00 97.06 99 LEU A C 1
ATOM 728 O O . LEU A 1 99 ? 2.344 -6.352 -0.161 1.00 97.06 99 LEU A O 1
ATOM 732 N N . LEU A 1 100 ? 1.547 -4.423 -0.984 1.00 97.00 100 LEU A N 1
ATOM 733 C CA . LEU A 1 100 ? 1.585 -3.734 0.307 1.00 97.00 100 LEU A CA 1
ATOM 734 C C . LEU A 1 100 ? 0.579 -4.316 1.301 1.00 97.00 100 LEU A C 1
ATOM 736 O O . LEU A 1 100 ? 0.915 -4.483 2.473 1.00 97.00 100 LEU A O 1
ATOM 740 N N . LEU A 1 101 ? -0.637 -4.636 0.854 1.00 95.88 101 LEU A N 1
ATOM 741 C CA . LEU A 1 101 ? -1.649 -5.250 1.714 1.00 95.88 101 LEU A CA 1
ATOM 742 C C . LEU A 1 101 ? -1.208 -6.642 2.184 1.00 95.88 101 LEU A C 1
ATOM 744 O O . LEU A 1 101 ? -1.250 -6.911 3.386 1.00 95.88 101 LEU A O 1
ATOM 748 N N . ASP A 1 102 ? -0.708 -7.487 1.281 1.00 95.56 102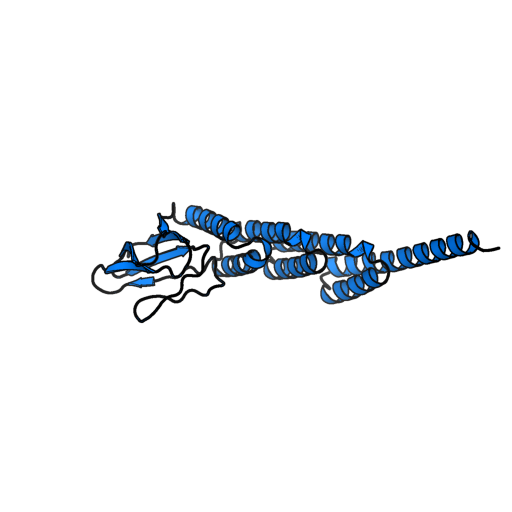 ASP A N 1
ATOM 749 C CA . ASP A 1 102 ? -0.154 -8.802 1.621 1.00 95.56 102 ASP A CA 1
ATOM 750 C C . ASP A 1 102 ? 1.027 -8.682 2.594 1.00 95.56 102 ASP A C 1
ATOM 752 O O . ASP A 1 102 ? 1.033 -9.335 3.640 1.00 95.56 102 ASP A O 1
ATOM 756 N N . ALA A 1 103 ? 1.985 -7.793 2.320 1.00 94.38 103 ALA A N 1
ATOM 757 C CA . ALA A 1 103 ? 3.118 -7.556 3.207 1.00 94.38 103 ALA A CA 1
ATOM 758 C C . ALA A 1 103 ? 2.662 -7.086 4.596 1.00 94.38 103 ALA A C 1
ATOM 760 O O . ALA A 1 103 ? 3.097 -7.640 5.603 1.00 94.38 103 ALA A O 1
ATOM 761 N N . SER A 1 104 ? 1.742 -6.118 4.663 1.00 93.44 104 SER A N 1
ATOM 762 C CA . SER A 1 104 ? 1.211 -5.599 5.931 1.00 93.44 104 SER A CA 1
ATOM 763 C C . SER A 1 104 ? 0.516 -6.679 6.762 1.00 93.44 104 SER A C 1
ATOM 765 O O . SER A 1 104 ? 0.605 -6.664 7.987 1.00 93.44 104 SER A O 1
ATOM 767 N N . SER A 1 105 ? -0.123 -7.660 6.118 1.00 94.00 105 SER A N 1
ATOM 768 C CA . SER A 1 105 ? -0.812 -8.742 6.824 1.00 94.00 105 SER A CA 1
ATOM 769 C C . SER A 1 105 ? 0.140 -9.632 7.633 1.00 94.00 105 SER A C 1
ATOM 771 O O . SER A 1 105 ? -0.279 -10.231 8.621 1.00 94.00 105 SER A O 1
ATOM 773 N N . LYS A 1 106 ? 1.423 -9.666 7.249 1.00 93.12 106 LYS A N 1
ATOM 774 C CA . LYS A 1 106 ? 2.487 -10.478 7.861 1.00 93.12 106 LYS A CA 1
ATOM 775 C C . LYS A 1 106 ? 3.312 -9.704 8.893 1.00 93.12 106 LYS A C 1
ATOM 777 O O . LYS A 1 106 ? 4.181 -10.286 9.535 1.00 93.12 106 LYS A O 1
ATOM 782 N N . VAL A 1 107 ? 3.079 -8.398 9.039 1.00 90.81 107 VAL A N 1
ATOM 783 C CA . VAL A 1 107 ? 3.807 -7.546 9.985 1.00 90.81 107 VAL A CA 1
ATOM 784 C C . VAL A 1 107 ? 3.065 -7.511 11.317 1.00 90.81 107 VAL A C 1
ATOM 786 O O . VAL A 1 107 ? 1.930 -7.047 11.392 1.00 90.81 107 VAL A O 1
ATOM 789 N N . GLU A 1 108 ? 3.724 -7.974 12.380 1.00 89.62 108 GLU A N 1
ATOM 790 C CA . GLU A 1 108 ? 3.178 -7.924 13.744 1.00 89.62 108 GLU A CA 1
ATOM 791 C C . GLU A 1 108 ? 3.316 -6.542 14.397 1.00 89.62 108 GLU A C 1
ATOM 793 O O . GLU A 1 108 ? 2.481 -6.164 15.221 1.00 89.62 108 GLU A O 1
ATOM 798 N N . ASP A 1 109 ? 4.361 -5.788 14.037 1.00 89.56 109 ASP A N 1
ATOM 799 C CA . ASP A 1 109 ? 4.590 -4.435 14.542 1.00 89.56 109 ASP A CA 1
ATOM 800 C C . ASP A 1 109 ? 3.551 -3.466 13.962 1.00 89.56 109 ASP A C 1
ATOM 802 O O . ASP A 1 109 ? 3.609 -3.089 12.790 1.00 89.56 109 ASP A O 1
ATOM 806 N N . GLU A 1 110 ? 2.595 -3.047 14.795 1.00 86.75 110 GLU A N 1
ATOM 807 C CA . GLU A 1 110 ? 1.494 -2.163 14.385 1.00 86.75 110 GLU A CA 1
ATOM 808 C C . GLU A 1 110 ? 1.999 -0.842 13.780 1.00 86.75 110 GLU A C 1
ATOM 810 O O . GLU A 1 110 ? 1.381 -0.306 12.861 1.00 86.75 110 GLU A O 1
ATOM 815 N N . THR A 1 111 ? 3.150 -0.332 14.234 1.00 86.81 111 THR A N 1
ATOM 816 C CA . THR A 1 111 ? 3.705 0.937 13.741 1.00 86.81 111 THR A CA 1
ATOM 817 C C . THR A 1 111 ? 4.204 0.804 12.302 1.00 86.81 111 THR A C 1
ATOM 819 O O . THR A 1 111 ? 3.870 1.621 11.443 1.00 86.81 111 THR A O 1
ATOM 822 N N . LEU A 1 112 ? 5.013 -0.216 12.013 1.00 87.88 112 LEU A N 1
ATOM 823 C CA . LEU A 1 112 ? 5.504 -0.537 10.675 1.00 87.88 112 LEU A CA 1
ATOM 824 C C . LEU A 1 112 ? 4.343 -0.905 9.756 1.00 87.88 112 LEU A C 1
ATOM 826 O O . LEU A 1 112 ? 4.273 -0.407 8.632 1.00 87.88 112 LEU A O 1
ATOM 830 N N . ARG A 1 113 ? 3.401 -1.713 10.248 1.00 90.38 113 ARG A N 1
ATOM 831 C CA . ARG A 1 113 ? 2.195 -2.082 9.512 1.00 90.38 113 ARG A CA 1
ATOM 832 C C . ARG A 1 113 ? 1.396 -0.844 9.103 1.00 90.38 113 ARG A C 1
ATOM 834 O O . ARG A 1 113 ? 1.086 -0.692 7.924 1.00 90.38 113 ARG A O 1
ATOM 841 N N . GLY A 1 114 ? 1.151 0.077 10.036 1.00 88.62 114 GLY A N 1
ATOM 842 C CA . GLY A 1 114 ? 0.458 1.340 9.778 1.00 88.62 114 GLY A CA 1
ATOM 843 C C . GLY A 1 114 ? 1.135 2.183 8.693 1.00 88.62 114 GLY A C 1
ATOM 844 O O . GLY A 1 114 ? 0.453 2.738 7.830 1.00 88.62 114 GLY A O 1
ATOM 845 N N . ARG A 1 115 ? 2.477 2.222 8.651 1.00 88.44 115 ARG A N 1
ATOM 846 C CA . ARG A 1 115 ? 3.219 2.910 7.575 1.00 88.44 115 ARG A CA 1
ATOM 847 C C . ARG A 1 115 ? 3.018 2.252 6.210 1.00 88.44 115 ARG A C 1
ATOM 849 O O . ARG A 1 115 ? 2.770 2.960 5.235 1.00 88.44 115 ARG A O 1
ATOM 856 N N . ILE A 1 116 ? 3.088 0.921 6.135 1.00 91.88 116 ILE A N 1
ATOM 857 C CA . ILE A 1 116 ? 2.850 0.162 4.894 1.00 91.88 116 ILE A CA 1
ATOM 858 C C . ILE A 1 116 ? 1.416 0.396 4.401 1.00 91.88 116 ILE A C 1
ATOM 860 O O . ILE A 1 116 ? 1.203 0.734 3.237 1.00 91.88 116 ILE A O 1
ATOM 864 N N . ILE A 1 117 ? 0.440 0.291 5.304 1.00 91.56 117 ILE A N 1
ATOM 865 C CA . ILE A 1 117 ? -0.981 0.517 5.031 1.00 91.56 117 ILE A CA 1
ATOM 866 C C . ILE A 1 117 ? -1.244 1.930 4.521 1.00 91.56 117 ILE A C 1
ATOM 868 O O . I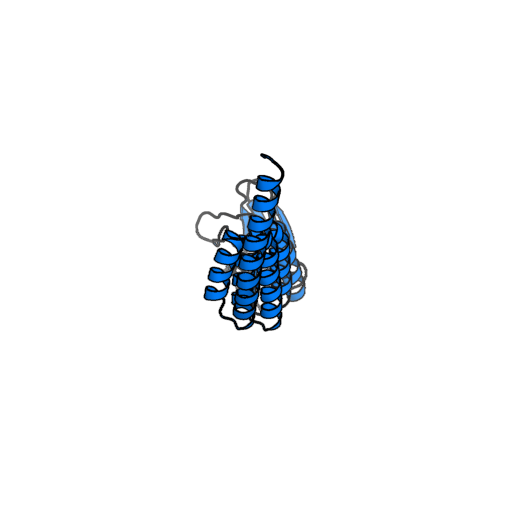LE A 1 117 ? -1.925 2.094 3.511 1.00 91.56 117 ILE A O 1
ATOM 872 N N . HIS A 1 118 ? -0.670 2.950 5.160 1.00 89.00 118 HIS A N 1
ATOM 873 C CA . HIS A 1 118 ? -0.811 4.336 4.719 1.00 89.00 118 HIS A CA 1
ATOM 874 C C . HIS A 1 118 ? -0.322 4.522 3.273 1.00 89.00 118 HIS A C 1
ATOM 876 O O . HIS A 1 118 ? -0.982 5.181 2.471 1.00 89.00 118 HIS A O 1
ATOM 882 N N . ARG A 1 119 ? 0.788 3.875 2.896 1.00 90.62 119 ARG A N 1
ATOM 883 C CA . ARG A 1 119 ? 1.281 3.883 1.509 1.00 90.62 119 ARG A CA 1
ATOM 884 C C . ARG A 1 119 ? 0.345 3.130 0.562 1.00 90.62 119 ARG A C 1
ATOM 886 O O . ARG A 1 119 ? 0.120 3.599 -0.552 1.00 90.62 119 ARG A O 1
ATOM 893 N N . ALA A 1 120 ? -0.251 2.028 1.019 1.00 93.69 120 ALA A N 1
ATOM 894 C CA . ALA A 1 120 ? -1.186 1.229 0.231 1.00 93.69 120 ALA A CA 1
ATOM 895 C C . ALA A 1 120 ? -2.440 2.015 -0.163 1.00 93.69 120 ALA A C 1
ATOM 897 O O . ALA A 1 120 ? -2.978 1.781 -1.241 1.00 93.69 120 ALA A O 1
ATOM 898 N N . VAL A 1 121 ? -2.874 2.992 0.642 1.00 91.44 121 VAL A N 1
ATOM 899 C CA . VAL A 1 121 ? -4.051 3.828 0.338 1.00 91.44 121 VAL A CA 1
ATOM 900 C C . VAL A 1 121 ? -3.948 4.483 -1.036 1.00 91.44 121 VAL A C 1
ATOM 902 O O . VAL A 1 121 ? -4.934 4.509 -1.770 1.00 91.44 121 VAL A O 1
ATOM 905 N N . LYS A 1 122 ? -2.756 4.973 -1.404 1.00 91.44 122 LYS A N 1
ATOM 906 C CA . LYS A 1 122 ? -2.523 5.657 -2.684 1.00 91.44 122 LYS A CA 1
ATOM 907 C C . LYS A 1 122 ? -2.784 4.750 -3.891 1.00 91.44 122 LYS A C 1
ATOM 909 O O . LYS A 1 122 ? -3.170 5.247 -4.942 1.00 91.44 122 LYS A O 1
ATOM 914 N N . TRP A 1 123 ? -2.540 3.451 -3.750 1.00 94.81 123 TRP A N 1
ATOM 915 C CA . TRP A 1 123 ? -2.475 2.511 -4.870 1.00 94.81 123 TRP A CA 1
ATOM 916 C C . TRP A 1 123 ? -3.611 1.482 -4.867 1.00 94.81 123 TRP A C 1
ATOM 918 O O . TRP A 1 123 ? -4.165 1.170 -5.913 1.00 94.81 123 TRP A O 1
ATOM 928 N N . ALA A 1 124 ? -4.010 0.995 -3.692 1.00 94.56 124 ALA A N 1
ATOM 929 C CA . ALA A 1 124 ? -5.146 0.094 -3.523 1.00 94.56 124 ALA A CA 1
ATOM 930 C C . ALA A 1 124 ? -6.473 0.843 -3.305 1.00 94.56 124 ALA A C 1
ATOM 932 O O . ALA A 1 124 ? -7.539 0.279 -3.526 1.00 94.56 124 ALA A O 1
ATOM 933 N N . GLY A 1 125 ? -6.441 2.102 -2.868 1.00 90.62 125 GLY A N 1
ATOM 934 C CA . GLY A 1 125 ? -7.647 2.839 -2.500 1.00 90.62 125 GLY A CA 1
ATOM 935 C C . GLY A 1 125 ? -8.187 2.462 -1.115 1.00 90.62 125 GLY A C 1
ATOM 936 O O . GLY A 1 125 ? -7.989 1.359 -0.600 1.00 90.62 125 GLY A O 1
ATOM 937 N N . ARG A 1 126 ? -8.887 3.415 -0.493 1.00 86.75 126 ARG A N 1
ATOM 938 C CA . ARG A 1 126 ? -9.283 3.364 0.925 1.00 86.75 126 ARG A CA 1
ATOM 939 C C . ARG A 1 126 ? -10.131 2.155 1.293 1.00 86.75 126 ARG A C 1
ATOM 941 O O . ARG A 1 126 ? -9.880 1.558 2.331 1.00 86.75 126 ARG A O 1
ATOM 948 N N . ASP A 1 127 ? -11.087 1.771 0.455 1.00 86.25 127 ASP A N 1
ATOM 949 C CA . ASP A 1 127 ? -12.014 0.680 0.777 1.00 86.25 127 ASP A CA 1
ATOM 950 C C . ASP A 1 127 ? -11.308 -0.675 0.878 1.00 86.25 127 ASP A C 1
ATOM 952 O O . ASP A 1 127 ? -11.556 -1.448 1.807 1.00 86.25 127 ASP A O 1
ATOM 956 N N . ARG A 1 128 ? -10.385 -0.954 -0.053 1.00 91.19 128 ARG A N 1
ATOM 957 C CA . ARG A 1 128 ? -9.583 -2.187 -0.039 1.00 91.19 128 ARG A CA 1
ATOM 958 C C . ARG A 1 128 ? -8.684 -2.223 1.188 1.00 91.19 128 ARG A C 1
ATOM 960 O O . ARG A 1 128 ? -8.633 -3.242 1.874 1.00 91.19 128 ARG A O 1
ATOM 967 N N . VAL A 1 129 ? -8.038 -1.096 1.488 1.00 91.50 129 VAL A N 1
ATOM 968 C CA . VAL A 1 129 ? -7.192 -0.957 2.674 1.00 91.50 129 VAL A CA 1
ATOM 969 C C . VAL A 1 129 ? -8.007 -1.143 3.956 1.00 91.50 129 VAL A C 1
ATOM 971 O O . VAL A 1 129 ? -7.625 -1.950 4.794 1.00 91.50 129 VAL A O 1
ATOM 974 N N . ALA A 1 130 ? -9.164 -0.489 4.087 1.00 87.75 130 ALA A N 1
ATOM 975 C CA . ALA A 1 130 ? -10.020 -0.599 5.266 1.00 87.75 130 ALA A CA 1
ATOM 976 C C . ALA A 1 130 ? -10.465 -2.048 5.490 1.00 87.75 130 ALA A C 1
ATOM 978 O O . ALA A 1 130 ? -10.371 -2.556 6.604 1.00 87.75 130 ALA A O 1
ATOM 979 N N . LYS A 1 131 ? -10.876 -2.751 4.427 1.00 90.50 131 LYS A N 1
ATOM 980 C CA . LYS A 1 131 ? -11.247 -4.170 4.501 1.00 90.50 131 LYS A CA 1
ATOM 981 C C . LYS A 1 131 ? -10.082 -5.049 4.971 1.00 90.50 131 LYS A C 1
ATOM 983 O O . LYS A 1 131 ? -10.286 -5.914 5.819 1.00 90.50 131 LYS A O 1
ATOM 988 N N . ALA A 1 132 ? -8.878 -4.833 4.439 1.00 92.25 132 ALA A N 1
ATOM 989 C CA . ALA A 1 132 ? -7.684 -5.575 4.843 1.00 92.25 132 ALA A CA 1
ATOM 990 C C . ALA A 1 132 ? -7.287 -5.286 6.302 1.00 92.25 132 ALA A C 1
ATOM 992 O O . ALA A 1 132 ? -6.946 -6.207 7.044 1.00 92.25 132 ALA A O 1
ATOM 993 N N . SER A 1 133 ? -7.379 -4.027 6.735 1.00 91.25 133 SER A N 1
ATOM 994 C CA . SER A 1 133 ? -7.131 -3.627 8.121 1.00 91.25 133 SER A CA 1
ATOM 995 C C . SER A 1 133 ? -8.134 -4.246 9.087 1.00 91.25 133 SER A C 1
ATOM 997 O O . SER A 1 133 ? -7.718 -4.823 10.088 1.00 91.25 133 SER A O 1
ATOM 999 N N . VAL A 1 134 ? -9.431 -4.221 8.767 1.00 91.44 134 VAL A N 1
ATOM 1000 C CA . VAL A 1 134 ? -10.465 -4.888 9.575 1.00 91.44 134 VAL A CA 1
ATOM 1001 C C . VAL A 1 134 ? -10.149 -6.370 9.730 1.00 91.44 134 VAL A C 1
ATOM 1003 O O . VAL A 1 134 ? -10.064 -6.840 10.857 1.00 91.44 134 VAL A O 1
ATOM 1006 N N . ALA A 1 135 ? -9.882 -7.083 8.632 1.00 93.12 135 ALA A N 1
ATOM 1007 C CA . ALA A 1 135 ? -9.572 -8.511 8.687 1.00 93.12 135 ALA A CA 1
ATOM 1008 C C . ALA A 1 135 ? -8.358 -8.821 9.585 1.00 93.12 135 ALA A C 1
ATOM 1010 O O . ALA A 1 135 ? -8.376 -9.790 10.344 1.00 93.12 135 ALA A O 1
ATOM 1011 N N . TRP A 1 136 ? -7.318 -7.983 9.531 1.00 93.06 136 TRP A N 1
ATOM 1012 C CA . TRP A 1 136 ? -6.133 -8.142 10.374 1.00 93.06 136 TRP A CA 1
ATOM 1013 C C . TRP A 1 136 ? -6.454 -7.970 11.864 1.00 93.06 136 TRP A C 1
ATOM 1015 O O . TRP A 1 136 ? -6.084 -8.815 12.679 1.00 93.06 136 TRP A O 1
ATOM 1025 N N . TYR A 1 137 ? -7.180 -6.910 12.227 1.00 90.62 137 TYR A N 1
ATOM 1026 C CA . TYR A 1 137 ? -7.534 -6.653 13.623 1.00 90.62 137 TYR A CA 1
ATOM 1027 C C . TYR A 1 137 ? -8.582 -7.619 14.164 1.00 90.62 137 TYR A C 1
ATOM 1029 O O . TYR A 1 137 ? -8.490 -8.008 15.326 1.00 90.62 137 TYR A O 1
ATOM 1037 N N . GLU A 1 138 ? -9.528 -8.073 13.342 1.00 93.56 138 GLU A N 1
ATOM 1038 C CA . GLU A 1 138 ? -10.488 -9.100 13.748 1.00 93.56 138 GLU A CA 1
ATOM 1039 C C . GLU A 1 138 ? -9.797 -10.423 14.090 1.00 93.56 138 GLU A C 1
ATOM 1041 O O . GLU A 1 138 ? -10.179 -11.083 15.056 1.00 93.56 138 GLU A O 1
ATOM 1046 N N . GLY A 1 139 ? -8.720 -10.771 13.377 1.00 92.50 139 GLY A N 1
ATOM 1047 C CA . GLY A 1 139 ? -7.876 -11.917 13.721 1.00 92.50 139 GLY A CA 1
ATOM 1048 C C . GLY A 1 139 ? -7.151 -11.775 15.067 1.00 92.50 139 GLY A C 1
ATOM 1049 O O . GLY A 1 139 ? -6.821 -12.781 15.690 1.00 92.50 139 GLY A O 1
ATOM 1050 N N . ARG A 1 140 ? -6.920 -10.542 15.538 1.00 90.44 140 ARG A N 1
ATOM 1051 C CA . ARG A 1 140 ? -6.168 -10.245 16.770 1.00 90.44 140 ARG A CA 1
ATOM 1052 C C . ARG A 1 140 ? -7.065 -10.008 17.985 1.00 90.44 140 ARG A C 1
ATOM 1054 O O . ARG A 1 140 ? -6.705 -10.397 19.094 1.00 90.44 140 ARG A O 1
ATOM 1061 N N . TRP A 1 141 ? -8.201 -9.344 17.795 1.00 90.19 141 TRP A N 1
ATOM 1062 C CA . TRP A 1 141 ? -9.069 -8.851 18.872 1.00 90.19 141 TRP A CA 1
ATOM 1063 C C . TRP A 1 141 ? -10.494 -9.404 18.825 1.00 90.19 141 TRP A C 1
ATOM 1065 O O . TRP A 1 141 ? -11.292 -9.102 19.710 1.00 90.19 141 TRP A O 1
ATOM 1075 N N . GLY A 1 142 ? -10.819 -10.217 17.820 1.00 94.06 142 GLY A N 1
ATOM 1076 C CA . GLY A 1 142 ? -12.176 -10.686 17.568 1.00 94.06 142 GLY A CA 1
ATOM 1077 C C . GLY A 1 142 ? -12.994 -9.705 16.728 1.00 94.06 142 GLY A C 1
ATOM 1078 O O . GLY A 1 142 ? -12.521 -8.639 16.334 1.00 94.06 142 GLY A O 1
ATOM 1079 N N . ALA A 1 143 ? -14.234 -10.097 16.433 1.00 94.75 143 ALA A N 1
ATOM 1080 C CA . ALA A 1 143 ? -15.113 -9.372 15.520 1.00 94.75 143 ALA A CA 1
ATOM 1081 C C . ALA A 1 143 ? -15.327 -7.910 15.944 1.00 94.75 143 ALA A C 1
ATOM 1083 O O . ALA A 1 143 ? -15.594 -7.623 17.114 1.00 94.75 143 ALA A O 1
ATOM 1084 N N . ALA A 1 144 ? -15.247 -6.996 14.978 1.00 91.75 144 ALA A N 1
ATOM 1085 C CA . ALA A 1 144 ? -15.518 -5.587 15.218 1.00 91.75 144 ALA A CA 1
ATOM 1086 C C . ALA A 1 144 ? -17.024 -5.336 15.351 1.00 91.75 144 ALA A C 1
ATOM 1088 O O . ALA A 1 144 ? -17.844 -5.939 14.649 1.00 91.75 144 ALA A O 1
ATOM 1089 N N . GLN A 1 145 ? -17.408 -4.350 16.160 1.00 90.75 145 GLN A N 1
ATOM 1090 C CA . GLN A 1 145 ? -18.740 -3.771 16.055 1.00 90.75 145 GLN A CA 1
ATOM 1091 C C . GLN A 1 145 ? -18.802 -2.931 14.777 1.00 90.75 145 GLN A C 1
ATOM 1093 O O . GLN A 1 145 ? -18.177 -1.873 14.674 1.00 90.75 145 GLN A O 1
ATOM 1098 N N . ARG A 1 146 ? -19.568 -3.405 13.793 1.00 90.94 146 ARG A N 1
ATOM 1099 C CA . ARG A 1 146 ? -19.826 -2.666 12.557 1.00 90.94 146 ARG A CA 1
ATOM 1100 C C . ARG A 1 146 ? -20.940 -1.652 12.782 1.00 90.94 146 ARG A C 1
ATOM 1102 O O . ARG A 1 146 ? -22.062 -2.020 13.123 1.00 90.94 146 ARG A O 1
ATOM 1109 N N . VAL A 1 147 ? -20.643 -0.384 12.531 1.00 85.38 147 VAL A N 1
ATOM 1110 C CA . VAL A 1 147 ? -21.596 0.715 12.671 1.00 85.38 147 VAL A CA 1
ATOM 1111 C C . VAL A 1 147 ? -21.695 1.458 11.351 1.00 85.38 147 VAL A C 1
ATOM 1113 O O . VAL A 1 147 ? -20.726 2.059 10.895 1.00 85.38 147 VAL A O 1
ATOM 1116 N N . THR A 1 148 ? -22.879 1.440 10.745 1.00 84.75 148 THR A N 1
ATOM 1117 C CA . THR A 1 148 ? -23.170 2.254 9.565 1.00 84.75 148 THR A CA 1
ATOM 1118 C C . THR A 1 148 ? -23.845 3.540 10.004 1.00 84.75 148 THR A C 1
ATOM 1120 O O . THR A 1 148 ? -24.893 3.537 10.647 1.00 84.75 148 THR A O 1
ATOM 1123 N N . LEU A 1 149 ? -23.213 4.652 9.663 1.00 80.88 149 LEU A N 1
ATOM 1124 C CA . LEU A 1 149 ? -23.686 5.983 9.964 1.00 80.88 149 LEU A CA 1
ATOM 1125 C C . LEU A 1 149 ? -24.324 6.541 8.679 1.00 80.88 149 LEU A C 1
ATOM 1127 O O . LEU A 1 149 ? -23.612 6.840 7.728 1.00 80.88 149 LEU A O 1
ATOM 1131 N N . GLU A 1 150 ? -25.658 6.617 8.610 1.00 80.50 150 GLU A N 1
ATOM 1132 C CA . GLU A 1 150 ? -26.388 6.941 7.361 1.00 80.50 150 GLU A CA 1
ATOM 1133 C C . GLU A 1 150 ? -26.861 8.399 7.252 1.00 80.50 150 GLU A C 1
ATOM 1135 O O . GLU A 1 150 ? -27.154 8.880 6.158 1.00 80.50 150 GLU A O 1
ATOM 1140 N N . LYS A 1 151 ? -26.982 9.108 8.378 1.00 73.12 151 LYS A N 1
ATOM 1141 C CA . LYS A 1 151 ? -27.540 10.467 8.442 1.00 73.12 151 LYS A CA 1
ATOM 1142 C C . LYS A 1 151 ? -26.587 11.389 9.187 1.00 73.12 151 LYS A C 1
ATOM 1144 O O . LYS A 1 151 ? -25.947 10.968 10.147 1.00 73.12 151 LYS A O 1
ATOM 1149 N N . GLN A 1 152 ? -26.529 12.652 8.766 1.00 68.69 152 GLN A N 1
ATOM 1150 C CA . GLN A 1 152 ? -25.842 13.696 9.526 1.00 68.69 152 GLN A CA 1
ATOM 1151 C C . GLN A 1 152 ? -26.403 13.756 10.953 1.00 68.69 152 GLN A C 1
ATOM 1153 O O . GLN A 1 152 ? -27.620 13.722 11.146 1.00 68.69 152 GLN A O 1
ATOM 1158 N N . GLY A 1 153 ? -25.515 13.834 11.941 1.00 67.44 153 GLY A N 1
ATOM 1159 C CA . GLY A 1 153 ? -25.876 13.835 13.355 1.00 67.44 153 GLY A CA 1
ATOM 1160 C C . GLY A 1 153 ? -25.008 12.909 14.198 1.00 67.44 153 GLY A C 1
ATOM 1161 O O . GLY A 1 153 ? -24.026 12.339 13.724 1.00 67.44 153 GLY A O 1
ATOM 1162 N N . TRP A 1 154 ? -25.377 12.801 15.472 1.00 70.31 154 TRP A N 1
ATOM 1163 C CA . TRP A 1 154 ? -24.673 11.995 16.462 1.00 70.31 154 TRP A CA 1
ATOM 1164 C C . TRP A 1 154 ? -25.237 10.577 16.524 1.00 70.31 154 TRP A C 1
ATOM 1166 O O . TRP A 1 154 ? -26.445 10.401 16.686 1.00 70.31 154 TRP A O 1
ATOM 1176 N N . VAL A 1 155 ? -24.364 9.571 16.473 1.00 73.12 155 VAL A N 1
ATOM 1177 C CA . VAL A 1 155 ? -24.738 8.163 16.681 1.00 73.12 155 VAL A CA 1
ATOM 1178 C C . VAL A 1 155 ? -24.047 7.626 17.923 1.00 73.12 155 VAL A C 1
ATOM 1180 O O . VAL A 1 155 ? -22.827 7.716 18.041 1.00 73.12 155 VAL A O 1
ATOM 1183 N N . ALA A 1 156 ? -24.838 7.080 18.847 1.00 78.38 156 ALA A N 1
ATOM 1184 C CA . ALA A 1 156 ? -24.349 6.457 20.069 1.00 78.38 156 ALA A CA 1
ATOM 1185 C C . ALA A 1 156 ? -23.846 5.034 19.799 1.00 78.38 156 ALA A C 1
ATOM 1187 O O . ALA A 1 156 ? -24.593 4.216 19.263 1.00 78.38 156 ALA A O 1
ATOM 1188 N N . LEU A 1 157 ? -22.602 4.738 20.180 1.00 75.06 157 LEU A N 1
ATOM 1189 C CA . LEU A 1 157 ? -21.955 3.452 19.889 1.00 75.06 157 LEU A CA 1
ATOM 1190 C C . LEU A 1 157 ? -21.892 2.503 21.088 1.00 75.06 157 LEU A C 1
ATOM 1192 O O . LEU A 1 157 ? -21.699 1.306 20.902 1.00 75.06 157 LEU A O 1
ATOM 1196 N N . GLY A 1 158 ? -22.082 3.021 22.301 1.00 78.50 158 GLY A N 1
ATOM 1197 C CA . GLY A 1 158 ? -22.028 2.243 23.536 1.00 78.50 158 GLY A CA 1
ATOM 1198 C C . GLY A 1 158 ? -21.723 3.117 24.748 1.00 78.50 158 GLY A C 1
ATOM 1199 O O . GLY A 1 158 ? -21.588 4.337 24.624 1.00 78.50 158 GLY A O 1
ATOM 1200 N N . GLN A 1 159 ? -21.637 2.486 25.919 1.00 80.38 159 GLN A N 1
ATOM 1201 C CA . GLN A 1 159 ? -21.079 3.114 27.114 1.00 80.38 159 GLN A CA 1
ATOM 1202 C C . GLN A 1 159 ? -19.594 2.780 27.218 1.00 80.38 159 GLN A C 1
ATOM 1204 O O . GLN A 1 159 ? -19.217 1.627 27.021 1.00 80.38 159 GLN A O 1
ATOM 1209 N N . VAL A 1 160 ? -18.791 3.783 27.551 1.00 80.38 160 VAL A N 1
ATOM 1210 C CA . VAL A 1 160 ? -17.360 3.667 27.851 1.00 80.38 160 VAL A CA 1
ATOM 1211 C C . VAL A 1 160 ? -17.105 4.296 29.218 1.00 80.38 160 VAL A C 1
ATOM 1213 O O . VAL A 1 160 ? -17.732 5.302 29.559 1.00 80.38 160 VAL A O 1
ATOM 1216 N N . GLY A 1 161 ? -16.261 3.673 30.031 1.00 79.81 161 GLY A N 1
ATOM 1217 C CA . GLY A 1 161 ? -15.930 4.102 31.389 1.00 79.81 161 GLY A CA 1
ATOM 1218 C C . GLY A 1 161 ? -14.431 4.254 31.615 1.00 79.81 161 GLY A C 1
ATOM 1219 O O . GLY A 1 161 ? -13.624 4.014 30.717 1.00 79.81 161 GLY A O 1
ATOM 1220 N N . GLU A 1 162 ? -14.065 4.677 32.825 1.00 81.19 162 GLU A N 1
ATOM 1221 C CA . GLU A 1 162 ? -12.672 4.925 33.184 1.00 81.19 162 GLU A CA 1
ATOM 1222 C C . GLU A 1 162 ? -11.749 3.737 32.877 1.00 81.19 162 GLU A C 1
ATOM 1224 O O . GLU A 1 162 ? -11.999 2.615 33.311 1.00 81.19 162 GLU A O 1
ATOM 1229 N N . GLY A 1 163 ? -10.677 4.004 32.126 1.00 78.00 163 GLY A N 1
ATOM 1230 C CA . GLY A 1 163 ? -9.678 3.006 31.735 1.00 78.00 163 GLY A CA 1
ATOM 1231 C C . GLY A 1 163 ? -10.040 2.142 30.521 1.00 78.00 163 GLY A C 1
ATOM 1232 O O . GLY A 1 163 ? -9.177 1.394 30.055 1.00 78.00 163 GLY A O 1
ATOM 1233 N N . ASP A 1 164 ? -11.259 2.248 29.981 1.00 79.88 164 ASP A N 1
ATOM 1234 C CA . ASP A 1 164 ? -11.617 1.581 28.728 1.00 79.88 164 ASP A CA 1
ATOM 1235 C C . ASP A 1 164 ? -10.763 2.129 27.578 1.00 79.88 164 ASP A C 1
ATOM 1237 O O . ASP A 1 164 ? -10.463 3.323 27.527 1.00 79.88 164 ASP A O 1
ATOM 1241 N N . VAL A 1 165 ? -10.411 1.257 26.631 1.00 79.38 165 VAL A N 1
ATOM 1242 C CA . VAL A 1 165 ? -9.685 1.606 25.406 1.00 79.38 165 VAL A CA 1
ATOM 1243 C C . VAL A 1 165 ? -10.592 1.412 24.200 1.00 79.38 165 VAL A C 1
ATOM 1245 O O . VAL A 1 165 ? -11.004 0.298 23.886 1.00 79.38 165 VAL A O 1
ATOM 1248 N N . LEU A 1 166 ? -10.873 2.495 23.479 1.00 80.44 166 LEU A N 1
ATOM 1249 C CA . LEU A 1 166 ? -11.490 2.420 22.152 1.00 80.44 166 LEU A CA 1
ATOM 1250 C C . LEU A 1 166 ? -10.411 2.170 21.099 1.00 80.44 166 LEU A C 1
ATOM 1252 O O . LEU A 1 166 ? -9.313 2.692 21.241 1.00 80.44 166 LEU A O 1
ATOM 1256 N N . ARG A 1 167 ? -10.729 1.442 20.027 1.00 82.69 167 ARG A N 1
ATOM 1257 C CA . ARG A 1 167 ? -10.011 1.467 18.742 1.00 82.69 167 ARG A CA 1
ATOM 1258 C C . ARG A 1 167 ? -11.020 1.426 17.601 1.00 82.69 167 ARG A C 1
ATOM 1260 O O . ARG A 1 167 ? -12.076 0.810 17.742 1.00 82.69 167 ARG A O 1
ATOM 1267 N N . TYR A 1 168 ? -10.716 2.060 16.468 1.00 82.00 168 TYR A N 1
ATOM 1268 C CA . TYR A 1 168 ? -11.610 2.009 15.312 1.00 82.00 168 TYR A CA 1
ATOM 1269 C C . TYR A 1 168 ? -10.913 2.161 13.959 1.00 82.00 168 TYR A C 1
ATOM 1271 O O . TYR A 1 168 ? -9.795 2.664 13.874 1.00 82.00 168 TYR A O 1
ATOM 1279 N N . ILE A 1 169 ? -11.615 1.740 12.904 1.00 81.88 169 ILE A N 1
ATOM 1280 C CA . ILE A 1 169 ? -11.234 1.868 11.491 1.00 81.88 169 ILE A CA 1
ATOM 1281 C C . ILE A 1 169 ? -12.394 2.504 10.725 1.00 81.88 169 ILE A C 1
ATOM 1283 O O . ILE A 1 169 ? -13.557 2.160 10.948 1.00 81.88 169 ILE A O 1
ATOM 1287 N N . SER A 1 170 ? -12.071 3.412 9.805 1.00 76.88 170 SER A N 1
ATOM 1288 C CA . SER A 1 170 ? -13.025 4.111 8.941 1.00 76.88 170 SER A CA 1
ATOM 1289 C C . SER A 1 170 ? -12.483 4.190 7.517 1.00 76.88 170 SER A C 1
ATOM 1291 O O . SER A 1 170 ? -11.296 4.450 7.319 1.00 76.88 170 SER A O 1
ATOM 1293 N N . SER A 1 171 ? -13.350 4.017 6.518 1.00 69.81 171 SER A N 1
ATOM 1294 C CA . SER A 1 171 ? -13.008 4.299 5.116 1.00 69.81 171 SER A CA 1
ATOM 1295 C C . SER A 1 171 ? -13.109 5.789 4.757 1.00 69.81 171 SER A C 1
ATOM 1297 O O . SER A 1 171 ? -12.564 6.211 3.736 1.00 69.81 171 SER A O 1
ATOM 1299 N N . ALA A 1 172 ? -13.758 6.601 5.596 1.00 68.62 172 ALA A N 1
ATOM 1300 C CA . ALA A 1 172 ? -14.000 8.021 5.352 1.00 68.62 172 ALA A CA 1
ATOM 1301 C C . ALA A 1 172 ? -13.313 8.929 6.378 1.00 68.62 172 ALA A C 1
ATOM 1303 O O . ALA A 1 172 ? -13.038 8.525 7.513 1.00 68.62 172 ALA A O 1
ATOM 1304 N N . ASP A 1 173 ? -13.106 10.185 5.980 1.00 59.28 173 ASP A N 1
ATOM 1305 C CA . ASP A 1 173 ? -12.576 11.232 6.848 1.00 59.28 173 ASP A CA 1
ATOM 1306 C C . ASP A 1 173 ? -13.606 11.606 7.920 1.00 59.28 173 ASP A C 1
ATOM 1308 O O . ASP A 1 173 ? -14.661 12.177 7.629 1.00 59.28 173 ASP A O 1
ATOM 1312 N N . VAL A 1 174 ? -13.281 11.330 9.180 1.00 54.47 174 VAL A N 1
ATOM 1313 C CA . VAL A 1 174 ? -14.080 11.761 10.330 1.00 54.47 174 VAL A CA 1
ATOM 1314 C C . VAL A 1 174 ? -13.443 13.033 10.892 1.00 54.47 174 VAL A C 1
ATOM 1316 O O . VAL A 1 174 ? -12.306 13.012 11.359 1.00 54.47 174 VAL A O 1
ATOM 1319 N N . LYS A 1 175 ? -14.154 14.166 10.804 1.00 51.94 175 LYS A N 1
ATOM 1320 C CA . LYS A 1 175 ? -13.731 15.453 11.384 1.00 51.94 175 LYS A CA 1
ATOM 1321 C C . LYS A 1 175 ? -14.485 15.724 12.682 1.00 51.94 175 LYS A C 1
ATOM 1323 O O . LYS A 1 175 ? -15.696 15.534 12.736 1.00 51.94 175 LYS A O 1
ATOM 1328 N N . GLU A 1 176 ? -13.769 16.226 13.681 1.00 57.31 176 GLU A N 1
ATOM 1329 C CA . GLU A 1 176 ? -14.283 16.515 15.023 1.00 57.31 176 GLU A CA 1
ATOM 1330 C C . GLU A 1 176 ? -14.274 18.023 15.337 1.00 57.31 176 GLU A C 1
ATOM 1332 O O . GLU A 1 176 ? -13.528 18.791 14.721 1.00 57.31 176 GLU A O 1
ATOM 1337 N N . GLN A 1 177 ? -15.086 18.437 16.319 1.00 38.94 177 GLN A N 1
ATOM 1338 C CA . GLN A 1 177 ? -15.158 19.792 16.857 1.00 38.94 177 GLN A CA 1
ATOM 1339 C C . GLN A 1 177 ? -15.287 19.761 18.402 1.00 38.94 177 GLN A C 1
ATOM 1341 O O . GLN A 1 177 ? -16.303 19.314 18.922 1.00 38.94 177 GLN A O 1
ATOM 1346 N N . ASN A 1 178 ? -14.279 20.319 19.089 1.00 41.88 178 ASN A N 1
ATOM 1347 C CA . ASN A 1 178 ? -14.199 20.717 20.510 1.00 41.88 178 ASN A CA 1
ATOM 1348 C C . ASN A 1 178 ? -14.276 19.648 21.635 1.00 41.88 178 ASN A C 1
ATOM 1350 O O . ASN A 1 178 ? -15.347 19.333 22.141 1.00 41.88 178 ASN A O 1
ATOM 1354 N N . GLY A 1 179 ? -13.106 19.344 22.218 1.00 40.56 179 GLY A N 1
ATOM 1355 C CA . GLY A 1 179 ? -12.871 19.423 23.674 1.00 40.56 179 GLY A CA 1
ATOM 1356 C C . GLY A 1 179 ? -12.800 18.117 24.471 1.00 40.56 179 GLY A C 1
ATOM 1357 O O . GLY A 1 179 ? -12.105 18.084 25.482 1.00 40.56 179 GLY A O 1
ATOM 1358 N N . GLU A 1 180 ? -13.447 17.049 24.008 1.00 41.91 180 GLU A N 1
ATOM 1359 C CA . GLU A 1 180 ? -13.505 15.746 24.703 1.00 41.91 180 GLU A CA 1
ATOM 1360 C C . GLU A 1 180 ? -13.178 14.547 23.793 1.00 41.91 180 GLU A C 1
ATOM 1362 O O . GLU A 1 180 ? -13.230 13.402 24.240 1.00 41.91 180 GLU A O 1
ATOM 1367 N N . TYR A 1 181 ? -12.823 14.773 22.524 1.00 49.09 181 TYR A N 1
ATOM 1368 C CA . TYR A 1 181 ? -12.601 13.693 21.563 1.00 49.09 181 TYR A CA 1
ATOM 1369 C C . TYR A 1 181 ? -11.303 13.882 20.772 1.00 49.09 181 TYR A C 1
ATOM 1371 O O . TYR A 1 181 ? -10.493 14.777 21.034 1.00 49.09 181 TYR A O 1
ATOM 1379 N N . VAL A 1 182 ? -11.046 12.926 19.878 1.00 44.53 182 VAL A N 1
ATOM 1380 C CA . VAL A 1 182 ? -9.751 12.769 19.232 1.00 44.53 182 VAL A CA 1
ATOM 1381 C C . VAL A 1 182 ? -9.805 13.032 17.741 1.00 44.53 182 VAL A C 1
ATOM 1383 O O . VAL A 1 182 ? -10.490 12.366 16.964 1.00 44.53 182 VAL A O 1
ATOM 1386 N N . ARG A 1 183 ? -8.886 13.910 17.356 1.00 39.25 183 ARG A N 1
ATOM 1387 C CA . ARG A 1 183 ? -8.371 14.132 16.016 1.00 39.25 183 ARG A CA 1
ATOM 1388 C C . ARG A 1 183 ? -7.857 12.847 15.352 1.00 39.25 183 ARG A C 1
ATOM 1390 O O . ARG A 1 183 ? -6.792 12.344 15.706 1.00 39.25 183 ARG A O 1
ATOM 1397 N N . LEU A 1 184 ? -8.536 12.409 14.295 1.00 47.03 184 LEU A N 1
ATOM 1398 C CA . LEU A 1 184 ? -7.919 11.574 13.266 1.00 47.03 184 LEU A CA 1
ATOM 1399 C C . LEU A 1 184 ? -7.414 12.411 12.098 1.00 47.03 184 LEU A C 1
ATOM 1401 O O . LEU A 1 184 ? -7.977 13.451 11.750 1.00 47.03 184 LEU A O 1
ATOM 1405 N N . LEU A 1 185 ? -6.330 11.939 11.490 1.00 38.84 185 LEU A N 1
ATOM 1406 C CA . LEU A 1 185 ? -5.795 12.524 10.274 1.00 38.84 185 LEU A CA 1
ATOM 1407 C C . LEU A 1 185 ? -6.583 11.978 9.071 1.00 38.84 185 LEU A C 1
ATOM 1409 O O . LEU A 1 185 ? -6.831 10.777 9.004 1.00 38.84 185 LEU A O 1
ATOM 1413 N N . PRO A 1 186 ? -6.935 12.821 8.086 1.00 38.41 186 PRO A N 1
ATOM 1414 C CA . PRO A 1 186 ? -7.673 12.421 6.882 1.00 38.41 186 PRO A CA 1
ATOM 1415 C C . PRO A 1 186 ? -6.927 11.409 5.996 1.00 38.41 186 PRO A C 1
ATOM 1417 O O . PRO A 1 186 ? -7.408 11.027 4.943 1.00 38.41 186 PRO A O 1
ATOM 1420 N N . GLU A 1 187 ? -5.736 10.965 6.384 1.00 43.41 187 GLU A N 1
ATOM 1421 C CA . GLU A 1 187 ? -4.873 10.085 5.593 1.00 43.41 187 GLU A CA 1
ATOM 1422 C C . GLU A 1 187 ? -4.656 8.718 6.256 1.00 43.41 187 GLU A C 1
ATOM 1424 O O . GLU A 1 187 ? -3.930 7.868 5.731 1.00 43.41 187 GLU A O 1
ATOM 1429 N N . SER A 1 188 ? -5.270 8.488 7.417 1.00 50.34 188 SER A N 1
ATOM 1430 C CA . SER A 1 188 ? -5.123 7.247 8.160 1.00 50.34 188 SER A CA 1
ATOM 1431 C C . SER A 1 188 ? -6.340 6.355 7.987 1.00 50.34 188 SER A C 1
ATOM 1433 O O . SER A 1 188 ? -7.343 6.522 8.675 1.00 50.34 188 SER A O 1
ATOM 1435 N N . VAL A 1 189 ? -6.221 5.351 7.119 1.00 57.44 189 VAL A N 1
ATOM 1436 C CA . VAL A 1 189 ? -7.131 4.193 7.154 1.00 57.44 189 VAL A CA 1
ATOM 1437 C C . VAL A 1 189 ? -6.928 3.390 8.450 1.00 57.44 189 VAL A C 1
ATOM 1439 O O . VAL A 1 189 ? -7.805 2.648 8.876 1.00 57.44 189 VAL A O 1
ATOM 1442 N N . GLU A 1 190 ? -5.796 3.602 9.125 1.00 61.12 190 GLU A N 1
ATOM 1443 C CA . GLU A 1 190 ? -5.440 2.924 10.359 1.00 61.12 190 GLU A CA 1
ATOM 1444 C C . GLU A 1 190 ? -4.547 3.803 11.236 1.00 61.12 190 GLU A C 1
ATOM 1446 O O . GLU A 1 190 ? -3.322 3.763 11.156 1.00 61.12 190 GLU A O 1
ATOM 1451 N N . ILE A 1 191 ? -5.161 4.638 12.068 1.00 55.12 191 ILE A N 1
ATOM 1452 C CA . ILE A 1 191 ? -4.511 5.076 13.302 1.00 55.12 191 ILE A CA 1
ATOM 1453 C C . ILE A 1 191 ? -5.291 4.386 14.414 1.00 55.12 191 ILE A C 1
ATOM 1455 O O . ILE A 1 191 ? -6.459 4.731 14.614 1.00 55.12 191 ILE A O 1
ATOM 1459 N N . PRO A 1 192 ? -4.697 3.405 15.122 1.00 50.94 192 PRO A N 1
ATOM 1460 C CA . PRO A 1 192 ? -5.289 2.897 16.341 1.00 50.94 192 PRO A CA 1
ATOM 1461 C C . PRO A 1 192 ? -5.291 4.048 17.332 1.00 50.94 192 PRO A C 1
ATOM 1463 O O . PRO A 1 192 ? -4.294 4.362 17.981 1.00 50.94 192 PRO A O 1
ATOM 1466 N N . LEU A 1 193 ? -6.419 4.732 17.402 1.00 57.44 193 LEU A N 1
ATOM 1467 C CA . LEU A 1 193 ? -6.601 5.728 18.414 1.00 57.44 193 LEU A CA 1
ATOM 1468 C C . LEU A 1 193 ? -6.909 5.011 19.715 1.00 57.44 193 LEU A C 1
ATOM 1470 O O . LEU A 1 193 ? -7.987 4.449 19.822 1.00 57.44 193 LEU A O 1
ATOM 1474 N N . GLN A 1 194 ? -6.013 5.095 20.690 1.00 60.16 194 GLN A N 1
ATOM 1475 C CA . GLN A 1 194 ? -6.320 4.734 22.064 1.00 60.16 194 GLN A CA 1
ATOM 1476 C C . GLN A 1 194 ? -6.935 5.940 22.772 1.00 60.16 194 GLN A C 1
ATOM 1478 O O . GLN A 1 194 ? -6.251 6.911 23.091 1.00 60.16 194 GLN A O 1
ATOM 1483 N N . LEU A 1 195 ? -8.242 5.866 22.998 1.00 65.06 195 LEU A N 1
ATOM 1484 C CA . LEU A 1 195 ? -8.939 6.753 23.918 1.00 65.06 195 LEU A CA 1
ATOM 1485 C C . LEU A 1 195 ? -8.965 6.111 25.291 1.00 65.06 195 LEU A C 1
ATOM 1487 O O . LEU A 1 195 ? -9.471 5.001 25.399 1.00 65.06 195 LEU A O 1
ATOM 1491 N N . SER A 1 196 ? -8.448 6.813 26.295 1.00 61.12 196 SER A N 1
ATOM 1492 C CA . SER A 1 196 ? -8.654 6.472 27.699 1.00 61.12 196 SER A CA 1
ATOM 1493 C C . SER A 1 196 ? -9.704 7.417 28.257 1.00 61.12 196 SER A C 1
ATOM 1495 O O . SER A 1 196 ? -9.525 8.635 28.214 1.00 61.12 196 SER A O 1
ATOM 1497 N N . PHE A 1 197 ? -10.798 6.867 28.761 1.00 67.56 197 PHE A N 1
ATOM 1498 C CA . PHE A 1 197 ? -11.846 7.655 29.403 1.00 67.56 197 PHE A CA 1
ATOM 1499 C C . PHE A 1 197 ? -11.537 7.792 30.901 1.00 67.56 197 PHE A C 1
ATOM 1501 O O . PHE A 1 197 ? -10.819 6.962 31.462 1.00 67.56 197 PHE A O 1
ATOM 1508 N N . SER A 1 198 ? -12.050 8.842 31.544 1.00 64.06 198 SER A N 1
ATOM 1509 C CA . SER A 1 198 ? -11.984 9.049 32.995 1.00 64.06 198 SER A CA 1
ATOM 1510 C C . SER A 1 198 ? -13.360 9.439 33.535 1.00 64.06 198 SER A C 1
ATOM 1512 O O . SER A 1 198 ? -14.137 10.095 32.839 1.00 64.06 198 SER A O 1
ATOM 1514 N N . GLY A 1 199 ? -13.669 9.029 34.768 1.00 74.88 199 GLY A N 1
ATOM 1515 C CA . GLY A 1 199 ? -14.951 9.312 35.411 1.00 74.88 199 GLY A CA 1
ATOM 1516 C C . GLY A 1 199 ? -16.074 8.322 35.080 1.00 74.88 199 GLY A C 1
ATOM 1517 O O . GLY A 1 199 ? -15.845 7.191 34.642 1.00 74.88 199 GLY A O 1
ATOM 1518 N N . ASP A 1 200 ? -17.309 8.753 35.353 1.00 75.44 200 ASP A N 1
ATOM 1519 C CA . ASP A 1 200 ? -18.511 7.933 35.190 1.00 75.44 200 ASP A CA 1
ATOM 1520 C C . ASP A 1 200 ? -18.719 7.497 33.735 1.00 75.44 200 ASP A C 1
ATOM 1522 O O . ASP A 1 200 ? -18.319 8.175 32.786 1.00 75.44 200 ASP A O 1
ATOM 1526 N N . LYS A 1 201 ? -19.402 6.360 33.552 1.00 77.19 201 LYS A N 1
ATOM 1527 C CA . LYS A 1 201 ? -19.710 5.831 32.220 1.00 77.19 201 LYS A CA 1
ATOM 1528 C C . LYS A 1 201 ? -20.398 6.890 31.362 1.00 77.19 201 LYS A C 1
ATOM 1530 O O . LYS A 1 201 ? -21.507 7.325 31.670 1.00 77.19 201 LYS A O 1
ATOM 1535 N N . THR A 1 202 ? -19.774 7.228 30.241 1.00 77.12 202 THR A N 1
ATOM 1536 C CA . THR A 1 202 ? -20.308 8.172 29.262 1.00 77.12 202 THR A CA 1
ATOM 1537 C C . THR A 1 202 ? -20.710 7.457 27.977 1.00 77.12 202 THR A C 1
ATOM 1539 O O . THR A 1 202 ? -20.281 6.337 27.687 1.00 77.12 202 THR A O 1
ATOM 1542 N N . GLN A 1 203 ? -21.595 8.083 27.206 1.00 78.44 203 GLN A N 1
ATOM 1543 C CA . GLN A 1 203 ? -22.047 7.549 25.928 1.00 78.44 203 GLN A CA 1
ATOM 1544 C C . GLN A 1 203 ? -21.070 7.964 24.826 1.00 78.44 203 GLN A C 1
ATOM 1546 O O . GLN A 1 203 ? -20.962 9.146 24.509 1.00 78.44 203 GLN A O 1
ATOM 1551 N N . LEU A 1 204 ? -20.415 6.994 24.190 1.00 77.31 204 LEU A N 1
ATOM 1552 C CA . LEU A 1 204 ? -19.556 7.248 23.036 1.00 77.31 204 LEU A CA 1
ATOM 1553 C C . LEU A 1 204 ? -20.414 7.665 21.838 1.00 77.31 204 LEU A C 1
ATOM 1555 O O . LEU A 1 204 ? -21.331 6.931 21.455 1.00 77.31 204 LEU A O 1
ATOM 1559 N N . ARG A 1 205 ? -20.124 8.823 21.236 1.00 73.88 205 ARG A N 1
ATOM 1560 C CA . ARG A 1 205 ? -20.863 9.351 20.082 1.00 73.88 205 ARG A CA 1
ATOM 1561 C C . ARG A 1 205 ? -19.927 9.725 18.935 1.00 73.88 205 ARG A C 1
ATOM 1563 O O . ARG A 1 205 ? -18.864 10.286 19.166 1.00 73.88 205 ARG A O 1
ATOM 1570 N N . PHE A 1 206 ? -20.353 9.459 17.701 1.00 71.69 206 PHE A N 1
ATOM 1571 C CA . PHE A 1 206 ? -19.658 9.879 16.477 1.00 71.69 206 PHE A CA 1
ATOM 1572 C C . PHE A 1 206 ? -20.523 10.844 15.670 1.00 71.69 206 PHE A C 1
ATOM 1574 O O . PHE A 1 206 ? -21.741 10.670 15.618 1.00 71.69 206 PHE A O 1
ATOM 1581 N N . HIS A 1 207 ? -19.891 11.831 15.029 1.00 67.31 207 HIS A N 1
ATOM 1582 C CA . HIS A 1 207 ? -20.547 12.801 14.153 1.00 67.31 207 HIS A CA 1
ATOM 1583 C C . HIS A 1 207 ? -20.068 12.647 12.704 1.00 67.31 207 HIS A C 1
ATOM 1585 O O . HIS A 1 207 ? -18.867 12.577 12.442 1.00 67.31 207 HIS A O 1
ATOM 1591 N N . ILE A 1 208 ? -21.004 12.632 11.752 1.00 67.62 208 ILE A N 1
ATOM 1592 C CA . ILE A 1 208 ? -20.707 12.580 10.313 1.00 67.62 208 ILE A CA 1
ATOM 1593 C C . ILE A 1 208 ? -20.891 13.952 9.677 1.00 67.62 208 ILE A C 1
ATOM 1595 O O . ILE A 1 208 ? -21.897 14.618 9.918 1.00 67.62 208 ILE A O 1
ATOM 1599 N N . HIS A 1 209 ? -19.993 14.323 8.762 1.00 58.03 209 HIS A N 1
ATOM 1600 C CA . HIS A 1 209 ? -20.115 15.585 8.040 1.00 58.03 209 HIS A CA 1
ATOM 1601 C C . HIS A 1 209 ? -20.864 15.521 6.701 1.00 58.03 209 HIS A C 1
ATOM 1603 O O . HIS A 1 209 ? -21.635 16.444 6.429 1.00 58.03 209 HIS A O 1
ATOM 1609 N N . LYS A 1 210 ? -20.646 14.521 5.831 1.00 65.12 210 LYS A N 1
ATOM 1610 C CA . LYS A 1 210 ? -21.177 14.592 4.450 1.00 65.12 210 LYS A CA 1
ATOM 1611 C C . LYS A 1 210 ? -21.637 13.285 3.802 1.00 65.12 210 LYS A C 1
ATOM 1613 O O . LYS A 1 210 ? -22.601 13.341 3.050 1.00 65.12 210 LYS A O 1
ATOM 1618 N N . GLU A 1 211 ? -21.009 12.147 4.079 1.00 73.81 211 GLU A N 1
ATOM 1619 C CA . GLU A 1 211 ? -21.297 10.887 3.373 1.00 73.81 211 GLU A CA 1
ATOM 1620 C C . GLU A 1 211 ? -21.514 9.742 4.361 1.00 73.81 211 GLU A C 1
ATOM 1622 O O . GLU A 1 211 ? -20.949 9.800 5.453 1.00 73.81 211 GLU A O 1
ATOM 1627 N N . PRO A 1 212 ? -22.314 8.713 4.021 1.00 78.12 212 PRO A N 1
ATOM 1628 C CA . PRO A 1 212 ? -22.447 7.541 4.866 1.00 78.12 212 PRO A CA 1
ATOM 1629 C C . PRO A 1 212 ? -21.088 6.895 5.138 1.00 78.12 212 PRO A C 1
ATOM 1631 O O . PRO A 1 212 ? -20.313 6.646 4.217 1.00 78.12 212 PRO A O 1
ATOM 1634 N N . VAL A 1 213 ? -20.808 6.597 6.404 1.00 80.19 213 VAL A N 1
ATOM 1635 C CA . VAL A 1 213 ? -19.531 6.004 6.826 1.00 80.19 213 VAL A CA 1
ATOM 1636 C C . VAL A 1 213 ? -19.798 4.685 7.524 1.00 80.19 213 VAL A C 1
ATOM 1638 O O . VAL A 1 213 ? -20.688 4.590 8.367 1.00 80.19 213 VAL A O 1
ATOM 1641 N N . THR A 1 214 ? -19.010 3.663 7.194 1.00 84.06 214 THR A N 1
ATOM 1642 C CA . THR A 1 214 ? -18.955 2.442 8.003 1.00 84.06 214 THR A CA 1
ATOM 1643 C C . THR A 1 214 ? -17.747 2.516 8.923 1.00 84.06 214 THR A C 1
ATOM 1645 O O . THR A 1 214 ? -16.612 2.593 8.454 1.00 84.06 214 THR A O 1
ATOM 1648 N N . LEU A 1 215 ? -18.009 2.481 10.226 1.00 84.81 215 LEU A N 1
ATOM 1649 C CA . LEU A 1 215 ? -16.999 2.341 11.263 1.00 84.81 215 LEU A CA 1
ATOM 1650 C C . LEU A 1 215 ? -16.917 0.884 11.708 1.00 84.81 215 LEU A C 1
ATOM 1652 O O . LEU A 1 215 ? -17.935 0.199 11.833 1.00 84.81 215 LEU A O 1
ATOM 1656 N N . TYR A 1 216 ? -15.702 0.443 11.996 1.00 87.38 216 TYR A N 1
ATOM 1657 C CA . TYR A 1 216 ? -15.423 -0.823 12.662 1.00 87.38 216 TYR A CA 1
ATOM 1658 C C . TYR A 1 216 ? -14.788 -0.497 13.999 1.00 87.38 216 TYR A C 1
ATOM 1660 O O . TYR A 1 216 ? -13.758 0.173 14.027 1.00 87.38 216 TYR A O 1
ATOM 1668 N N . VAL A 1 217 ? -15.434 -0.896 15.090 1.00 87.12 217 VAL A N 1
ATOM 1669 C CA . VAL A 1 217 ? -15.104 -0.430 16.438 1.00 87.12 217 VAL A CA 1
ATOM 1670 C C . VAL A 1 217 ? -14.802 -1.607 17.358 1.00 87.12 217 VAL A C 1
ATOM 1672 O O . VAL A 1 217 ? -15.536 -2.593 17.375 1.00 87.12 217 VAL A O 1
ATOM 1675 N N . TRP A 1 218 ? -13.751 -1.466 18.162 1.00 87.38 218 TRP A N 1
ATOM 1676 C CA . TRP A 1 218 ? -13.423 -2.346 19.278 1.00 87.38 218 TRP A CA 1
ATOM 1677 C C . TRP A 1 218 ? -13.377 -1.524 20.563 1.00 87.38 218 TRP A C 1
ATOM 1679 O O . TRP A 1 218 ? -12.734 -0.475 20.608 1.00 87.38 218 TRP A O 1
ATOM 1689 N N . ILE A 1 219 ? -14.048 -2.007 21.605 1.00 85.56 219 ILE A N 1
ATOM 1690 C CA . ILE A 1 219 ? -14.010 -1.422 22.947 1.00 85.56 219 ILE A CA 1
ATOM 1691 C C . ILE A 1 219 ? -13.404 -2.474 23.866 1.00 85.56 219 ILE A C 1
ATOM 1693 O O . ILE A 1 219 ? -13.963 -3.559 24.020 1.00 85.56 219 ILE A O 1
ATOM 1697 N N . PHE A 1 220 ? -12.256 -2.160 24.451 1.00 84.19 220 PHE A N 1
ATOM 1698 C CA . PHE A 1 220 ? -11.571 -3.004 25.419 1.00 84.19 220 PHE A CA 1
ATOM 1699 C C . PHE A 1 220 ? -11.859 -2.458 26.815 1.00 84.19 220 PHE A C 1
ATOM 1701 O O . PHE A 1 220 ? -11.389 -1.361 27.121 1.00 84.19 220 PHE A O 1
ATOM 1708 N N . PRO A 1 221 ? -12.619 -3.182 27.652 1.00 83.50 221 PRO A N 1
ATOM 1709 C CA . PRO A 1 221 ? -12.883 -2.741 29.011 1.00 83.50 221 PRO A CA 1
ATOM 1710 C C . PRO A 1 221 ? -11.592 -2.597 29.822 1.00 83.50 221 PRO A C 1
ATOM 1712 O O . PRO A 1 221 ? -10.651 -3.377 29.625 1.00 83.50 221 PRO A O 1
ATOM 1715 N N . ALA A 1 222 ? -11.564 -1.645 30.754 1.00 83.62 222 ALA A N 1
ATOM 1716 C CA . ALA A 1 222 ? -10.516 -1.559 31.766 1.00 83.62 222 ALA A CA 1
ATOM 1717 C C . ALA A 1 222 ? -10.367 -2.904 32.505 1.00 83.62 222 ALA A C 1
ATOM 1719 O O . ALA A 1 222 ? -11.363 -3.581 32.783 1.00 83.62 222 ALA A O 1
ATOM 1720 N N . LYS A 1 223 ? -9.123 -3.303 32.795 1.00 74.81 223 LYS A N 1
ATOM 1721 C CA . LYS A 1 223 ? -8.825 -4.507 33.587 1.00 74.81 223 LYS A CA 1
ATOM 1722 C C . LYS A 1 223 ? -8.869 -4.231 35.080 1.00 74.81 223 LYS A C 1
ATOM 1724 O O . LYS A 1 223 ? -8.400 -3.143 35.477 1.00 74.81 223 LYS A O 1
#

Radius of gyration: 24.99 Å; chains: 1; bounding box: 51×33×92 Å